Protein AF-A0A522M2L2-F1 (afdb_monomer)

Secondary structure (DSSP, 8-state):
----------------PPP----------PPPPPP------------------PPP---------------------HHHHHHHHHHHHTT--TT-BHHHHHHHT---S-SS-SSSEEEEEE-TT--EEEEEEEE-S--TTSPP-GGGEEEEEEETTEEEEESHHHHHHHHTTPPP------------

Solvent-accessible surface area (backbone atoms only — not comparable to full-atom values): 12869 Å² total; per-residue (Å²): 136,86,81,83,82,83,86,77,82,88,79,86,85,78,88,82,86,82,85,80,85,83,86,80,85,87,86,80,86,78,78,83,82,77,88,78,83,78,91,82,84,91,81,89,77,86,84,80,88,77,90,75,80,83,78,81,90,75,87,72,76,87,73,78,80,71,83,74,72,78,78,67,82,76,77,73,50,72,69,54,50,22,48,52,44,44,57,42,50,72,76,62,54,68,65,40,42,49,69,55,50,51,56,65,60,54,70,73,99,62,98,65,68,78,59,64,42,76,51,75,48,68,37,80,86,71,48,69,31,43,36,40,27,34,50,47,45,84,53,82,94,48,78,86,49,74,91,30,37,44,36,39,33,29,40,95,60,22,25,42,42,62,35,63,67,54,53,53,41,31,77,73,47,48,85,83,59,62,79,79,77,78,74,79,80,79,84,125

Mean predicted aligned error: 19.12 Å

Foldseek 3Di:
DDDDDDDDDDDDDDDDDDDDDDDDDDDDDDDDDDDDDDDDDDDDDDDDDDDDDDDDDDDDPDDPPPPPPPPPPPQDDPVRQLQLQQVLCVVDDFFDFLVVVCVSQPDDPHPADVQNDKDWDAAPVRFIKIKGWHQNADPPPDDDDSVRTKIFIDGPRTGQDIGPVVVVCRVVRNDTDGDPPDDPPPDD

Sequence (188 aa):
MKRIVVTFALLLAACATPPREVATTSPVQAAPPPAVEPDVPPTSREPATIARAAPPAVALPPTAAVPVEPSTPTTQSFREFVATNDERLLEVFAGMHRTELARVMRHGAGRWPNPYRHGSLHDRAGKDYEVFYYLTRDPEGKPVQDRHLTPVIVKDNMVVALGAYRLKKLKRGESLSLPKSRTPKRAS

Nearest PDB structures (foldseek):
  2qkw-assembly1_B  TM=4.774E-01  e=2.299E+00  Solanum pimpinellifolium
  6sc2-assembly1_C  TM=3.023E-01  e=3.605E+00  Homo sapiens

pLDDT: mean 73.32, std 21.74, range [36.31, 97.81]

Radius of gyration: 32.99 Å; Cα contacts (8 Å, |Δi|>4): 167; chains: 1; bounding box: 65×87×101 Å

Structure (mmCIF, N/CA/C/O backbone):
data_AF-A0A522M2L2-F1
#
_entry.id   AF-A0A522M2L2-F1
#
loop_
_atom_site.group_PDB
_atom_site.id
_atom_site.type_symbol
_atom_site.label_atom_id
_atom_site.label_alt_id
_atom_site.label_comp_id
_atom_site.label_asym_id
_atom_site.label_entity_id
_atom_site.label_seq_id
_atom_site.pdbx_PDB_ins_code
_atom_site.Cartn_x
_atom_site.Cartn_y
_atom_site.Cartn_z
_atom_site.occupancy
_atom_site.B_iso_or_equiv
_atom_site.auth_seq_id
_atom_site.auth_comp_id
_atom_site.auth_asym_id
_atom_site.auth_atom_id
_atom_site.pdbx_PDB_model_num
ATOM 1 N N . MET A 1 1 ? 30.888 -17.242 45.739 1.00 41.56 1 MET A N 1
ATOM 2 C CA . MET A 1 1 ? 30.198 -17.234 44.429 1.00 41.56 1 MET A CA 1
ATOM 3 C C . MET A 1 1 ? 29.139 -18.334 44.438 1.00 41.56 1 MET A C 1
ATOM 5 O O . MET A 1 1 ? 29.490 -19.498 44.316 1.00 41.56 1 MET A O 1
ATOM 9 N N . LYS A 1 2 ? 27.870 -18.001 44.711 1.00 40.69 2 LYS A N 1
ATOM 10 C CA . LYS A 1 2 ? 26.777 -18.985 44.816 1.00 40.69 2 LYS A CA 1
ATOM 11 C C . LYS A 1 2 ? 26.104 -19.131 43.448 1.00 40.69 2 LYS A C 1
ATOM 13 O O . LYS A 1 2 ? 25.479 -18.191 42.973 1.00 40.69 2 LYS A O 1
ATOM 18 N N . ARG A 1 3 ? 26.289 -20.289 42.809 1.00 49.06 3 ARG A N 1
ATOM 19 C CA . ARG A 1 3 ? 25.616 -20.686 41.565 1.00 49.06 3 ARG A CA 1
ATOM 20 C C . ARG A 1 3 ? 24.260 -21.280 41.940 1.00 49.06 3 ARG A C 1
ATOM 22 O O . ARG A 1 3 ? 24.216 -22.289 42.636 1.00 49.06 3 ARG A O 1
ATOM 29 N N . ILE A 1 4 ? 23.176 -20.632 41.526 1.00 58.06 4 ILE A N 1
ATOM 30 C CA . ILE A 1 4 ? 21.821 -21.160 41.691 1.00 58.06 4 ILE A CA 1
ATOM 31 C C . ILE A 1 4 ? 21.578 -22.120 40.526 1.00 58.06 4 ILE A C 1
ATOM 33 O O . ILE A 1 4 ? 21.483 -21.705 39.374 1.00 58.06 4 ILE A O 1
ATOM 37 N N . VAL A 1 5 ? 21.535 -23.410 40.845 1.00 49.47 5 VAL A N 1
ATOM 38 C CA . VAL A 1 5 ? 21.054 -24.472 39.961 1.00 49.47 5 VAL A C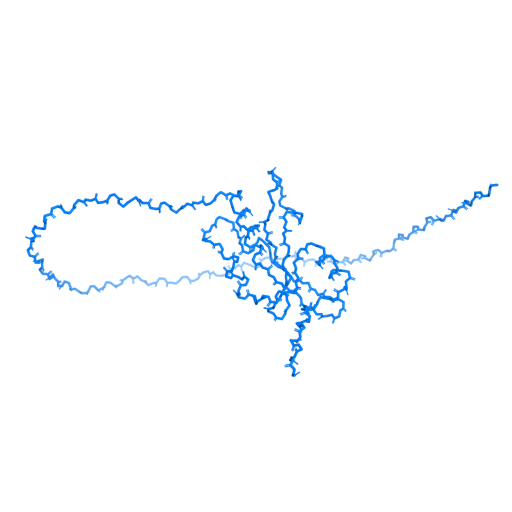A 1
ATOM 39 C C . VAL A 1 5 ? 19.532 -24.457 40.065 1.00 49.47 5 VAL A C 1
ATOM 41 O O . VAL A 1 5 ? 18.987 -24.800 41.110 1.00 49.47 5 VAL A O 1
ATOM 44 N N . VAL A 1 6 ? 18.846 -24.010 39.012 1.00 54.94 6 VAL A N 1
ATOM 45 C CA . VAL A 1 6 ? 17.387 -24.139 38.906 1.00 54.94 6 VAL A CA 1
ATOM 46 C C . VAL A 1 6 ? 17.093 -25.322 37.997 1.00 54.94 6 VAL A C 1
ATOM 48 O O . VAL A 1 6 ? 17.108 -25.215 36.774 1.00 54.94 6 VAL A O 1
ATOM 51 N N . THR A 1 7 ? 16.856 -26.464 38.628 1.00 49.69 7 THR A N 1
ATOM 52 C CA . THR A 1 7 ? 16.250 -27.644 38.017 1.00 49.69 7 THR A CA 1
ATOM 53 C C . THR A 1 7 ? 14.743 -27.410 37.989 1.00 49.69 7 THR A C 1
ATOM 55 O O . THR A 1 7 ? 14.138 -27.278 39.050 1.00 49.69 7 THR A O 1
ATOM 58 N N . PHE A 1 8 ? 14.122 -27.353 36.810 1.00 46.16 8 PHE A N 1
ATOM 59 C CA . PHE A 1 8 ? 12.666 -27.454 36.698 1.00 46.16 8 PHE A CA 1
ATOM 60 C C . PHE A 1 8 ? 12.299 -28.521 35.675 1.00 46.16 8 PHE A C 1
ATOM 62 O O . PHE A 1 8 ? 12.764 -28.520 34.536 1.00 46.16 8 PHE A O 1
ATOM 69 N N . ALA A 1 9 ? 11.527 -29.478 36.177 1.00 55.25 9 ALA A N 1
ATOM 70 C CA . ALA A 1 9 ? 11.192 -30.746 35.570 1.00 55.25 9 ALA A CA 1
ATOM 71 C C . ALA A 1 9 ? 10.309 -30.596 34.324 1.00 55.25 9 ALA A C 1
ATOM 73 O O . ALA A 1 9 ? 9.373 -29.796 34.295 1.00 55.25 9 ALA A O 1
ATOM 74 N N . LEU A 1 10 ? 10.590 -31.440 33.326 1.00 45.59 10 LEU A N 1
ATOM 75 C CA . LEU A 1 10 ? 9.642 -31.827 32.286 1.00 45.59 10 LEU A CA 1
ATOM 76 C C . LEU A 1 10 ? 8.386 -32.412 32.947 1.00 45.59 10 LEU A C 1
ATOM 78 O O . LEU A 1 10 ? 8.485 -33.408 33.663 1.00 45.59 10 LEU A O 1
ATOM 82 N N . LEU A 1 11 ? 7.213 -31.865 32.629 1.00 43.94 11 LEU A N 1
ATOM 83 C CA . LEU A 1 11 ? 5.957 -32.601 32.741 1.00 43.94 11 LEU A CA 1
ATOM 84 C C . LEU A 1 11 ? 5.427 -32.892 31.335 1.00 43.94 11 LEU A C 1
ATOM 86 O O . LEU A 1 11 ? 4.961 -32.007 30.621 1.00 43.94 11 LEU A O 1
ATOM 90 N N . LEU A 1 12 ? 5.541 -34.164 30.961 1.00 47.41 12 LEU A N 1
ATOM 91 C CA . LEU A 1 12 ? 4.816 -34.809 29.878 1.00 47.41 12 LEU A CA 1
ATOM 92 C C . LEU A 1 12 ? 3.346 -34.944 30.292 1.00 47.41 12 LEU A C 1
ATOM 94 O O . LEU A 1 12 ? 3.045 -35.635 31.262 1.00 47.41 12 LEU A O 1
ATOM 98 N N . ALA A 1 13 ? 2.438 -34.336 29.536 1.00 50.09 13 ALA A N 1
ATOM 99 C CA . ALA A 1 13 ? 1.027 -34.701 29.540 1.00 50.09 13 ALA A CA 1
ATOM 100 C C . ALA A 1 13 ? 0.671 -35.186 28.130 1.00 50.09 13 ALA A C 1
ATOM 102 O O . ALA A 1 13 ? 0.450 -34.397 27.213 1.00 50.09 13 ALA A O 1
ATOM 103 N N . ALA A 1 14 ? 0.702 -36.506 27.970 1.00 42.50 14 ALA A N 1
ATOM 104 C CA . ALA A 1 14 ? 0.111 -37.232 26.858 1.00 42.50 14 ALA A CA 1
ATOM 105 C C . ALA A 1 14 ? -1.229 -37.842 27.310 1.00 42.50 14 ALA A C 1
ATOM 107 O O . ALA A 1 14 ? -1.406 -38.116 28.497 1.00 42.50 14 ALA A O 1
ATOM 108 N N . CYS A 1 15 ? -2.095 -38.111 26.324 1.00 36.31 15 CYS A N 1
ATOM 109 C CA . CYS A 1 15 ? -3.413 -38.770 26.383 1.00 36.31 15 CYS A CA 1
ATOM 110 C C . CYS A 1 15 ? -4.586 -37.826 26.746 1.00 36.31 15 CYS A C 1
ATOM 112 O O . CYS A 1 15 ? -4.487 -37.033 27.667 1.00 36.31 15 CYS A O 1
ATOM 114 N N . ALA A 1 16 ? -5.738 -37.828 26.069 1.00 40.78 16 ALA A N 1
ATOM 115 C CA . ALA A 1 16 ? -6.365 -38.913 25.326 1.00 40.78 16 ALA A CA 1
ATOM 116 C C . ALA A 1 16 ? -7.267 -38.407 24.181 1.00 40.78 16 ALA A C 1
ATOM 118 O O . ALA A 1 16 ? -8.078 -37.496 24.340 1.00 40.78 16 ALA A O 1
ATOM 119 N N . THR A 1 17 ? -7.131 -39.074 23.040 1.00 53.97 17 THR A N 1
ATOM 120 C CA . THR A 1 17 ? -8.054 -39.115 21.903 1.00 53.97 17 THR A CA 1
ATOM 121 C C . THR A 1 17 ? -9.302 -39.926 22.272 1.00 53.97 17 THR A C 1
ATOM 123 O O . THR A 1 17 ? -9.141 -41.025 22.802 1.00 53.97 17 THR A O 1
ATOM 126 N N . PRO A 1 18 ? -10.530 -39.496 21.939 1.00 56.56 18 PRO A N 1
ATOM 127 C CA . PRO A 1 18 ? -11.644 -40.425 21.802 1.00 56.56 18 PRO A CA 1
ATOM 128 C C . PRO A 1 18 ? -11.756 -40.925 20.347 1.00 56.56 18 PRO A C 1
ATOM 130 O O . PRO A 1 18 ? -11.796 -40.107 19.423 1.00 56.56 18 PRO A O 1
ATOM 133 N N . PRO A 1 19 ? -11.831 -42.249 20.114 1.00 44.72 19 PRO A N 1
ATOM 134 C CA . PRO A 1 19 ? -12.201 -42.802 18.822 1.00 44.72 19 PRO A CA 1
ATOM 135 C C . PRO A 1 19 ? -13.722 -42.707 18.673 1.00 44.72 19 PRO A C 1
ATOM 137 O O . PRO A 1 19 ? -14.470 -43.016 19.601 1.00 44.72 19 PRO A O 1
ATOM 140 N N . ARG A 1 20 ? -14.206 -42.310 17.497 1.00 40.44 20 ARG A N 1
ATOM 141 C CA . ARG A 1 20 ? -15.592 -42.585 17.112 1.00 40.44 20 ARG A CA 1
ATOM 142 C C . ARG A 1 20 ? -15.582 -43.309 15.780 1.00 40.44 20 ARG A C 1
ATOM 144 O O . ARG A 1 20 ? -15.641 -42.698 14.719 1.00 40.44 20 ARG A O 1
ATOM 151 N N . GLU A 1 21 ? -15.473 -44.629 15.877 1.00 43.09 21 GLU A N 1
ATOM 152 C CA . GLU A 1 21 ? -15.952 -45.536 14.846 1.00 43.09 21 GLU A CA 1
ATOM 153 C C . GLU A 1 21 ? -17.465 -45.363 14.708 1.00 43.09 21 GLU A C 1
ATOM 155 O O . GLU A 1 21 ? -18.217 -45.547 15.664 1.00 43.09 21 GLU A O 1
ATOM 160 N N . VAL A 1 22 ? -17.905 -45.044 13.497 1.00 45.78 22 VAL A N 1
ATOM 161 C CA . VAL A 1 22 ? -19.148 -45.584 12.952 1.00 45.78 22 VAL A CA 1
ATOM 162 C C . VAL A 1 22 ? -18.832 -45.959 11.509 1.00 45.78 22 VAL A C 1
ATOM 164 O O . VAL A 1 22 ? -18.949 -45.149 10.596 1.00 45.78 22 VAL A O 1
ATOM 167 N N . ALA A 1 23 ? -18.357 -47.184 11.310 1.00 46.62 23 ALA A N 1
ATOM 168 C CA . ALA A 1 23 ? -18.407 -47.839 10.016 1.00 46.62 23 ALA A CA 1
ATOM 169 C C . ALA A 1 23 ? -19.618 -48.768 10.039 1.00 46.62 23 ALA A C 1
ATOM 171 O O . ALA A 1 23 ? -19.607 -49.754 10.764 1.00 46.62 23 ALA A O 1
ATOM 172 N N . THR A 1 24 ? -20.665 -48.455 9.277 1.00 40.19 24 THR A N 1
ATOM 173 C CA . THR A 1 24 ? -21.633 -49.444 8.780 1.00 40.19 24 THR A CA 1
ATOM 174 C C . THR A 1 24 ? -22.336 -48.861 7.550 1.00 40.19 24 THR A C 1
ATOM 176 O O . THR A 1 24 ? -23.116 -47.918 7.635 1.00 40.19 24 THR A O 1
ATOM 179 N N . THR A 1 25 ? -21.980 -49.453 6.405 1.00 37.84 25 THR A N 1
ATOM 180 C CA . THR A 1 25 ? -22.729 -49.565 5.140 1.00 37.84 25 THR A CA 1
ATOM 181 C C . THR A 1 25 ? -23.119 -48.288 4.388 1.00 37.84 25 THR A C 1
ATOM 183 O O . THR A 1 25 ? -24.195 -47.732 4.563 1.00 37.84 25 THR A O 1
ATOM 186 N N . SER A 1 26 ? -22.299 -47.935 3.397 1.00 44.00 26 SER A N 1
ATOM 187 C CA . SER A 1 26 ? -22.801 -47.523 2.080 1.00 44.00 26 SER A CA 1
ATOM 188 C C . SER A 1 26 ? -22.434 -48.625 1.087 1.00 44.00 26 SER A C 1
ATOM 190 O O . SER A 1 26 ? -21.256 -48.958 0.957 1.00 44.00 26 SER A O 1
ATOM 192 N N . PRO A 1 27 ? -23.427 -49.227 0.424 1.00 47.94 27 PRO A N 1
ATOM 193 C CA . PRO A 1 27 ? -23.377 -49.177 -1.027 1.00 47.94 27 PRO A CA 1
ATOM 194 C C . PRO A 1 27 ? -24.759 -48.871 -1.608 1.00 47.94 27 PRO A C 1
ATOM 196 O O . PRO A 1 27 ? -25.766 -49.415 -1.172 1.00 47.94 27 PRO A O 1
ATOM 199 N N . VAL A 1 28 ? -24.775 -47.988 -2.599 1.00 44.19 28 VAL A N 1
ATOM 200 C CA . VAL A 1 28 ? -25.543 -48.047 -3.852 1.00 44.19 28 VAL A CA 1
ATOM 201 C C . VAL A 1 28 ? -25.635 -46.614 -4.360 1.00 44.19 28 VAL A C 1
ATOM 203 O O . VAL A 1 28 ? -26.424 -45.777 -3.932 1.00 44.19 28 VAL A O 1
ATOM 206 N N . GLN A 1 29 ? -24.711 -46.361 -5.273 1.00 45.88 29 GLN A N 1
ATOM 207 C CA . GLN A 1 29 ? -24.657 -45.246 -6.189 1.00 45.88 29 GLN A CA 1
ATOM 208 C C . GLN A 1 29 ? -25.931 -45.292 -7.043 1.00 45.88 29 GLN A C 1
ATOM 210 O O . GLN A 1 29 ? -26.060 -46.124 -7.938 1.00 45.88 29 GLN A O 1
ATOM 215 N N . ALA A 1 30 ? -26.904 -44.442 -6.720 1.00 44.12 30 ALA A N 1
ATOM 216 C CA . ALA A 1 30 ? -28.050 -44.217 -7.586 1.00 44.12 30 ALA A CA 1
ATOM 217 C C . ALA A 1 30 ? -27.581 -43.424 -8.816 1.00 44.12 30 ALA A C 1
ATOM 219 O O . ALA A 1 30 ? -26.975 -42.358 -8.694 1.00 44.12 30 ALA A O 1
A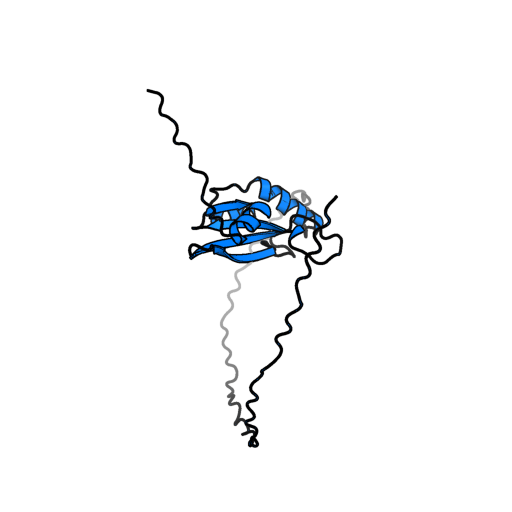TOM 220 N N . ALA A 1 31 ? -27.815 -44.000 -9.993 1.00 49.78 31 ALA A N 1
ATOM 221 C CA . ALA A 1 31 ? -27.502 -43.433 -11.296 1.00 49.78 31 ALA A CA 1
ATOM 222 C C . ALA A 1 31 ? -28.197 -42.074 -11.528 1.00 49.78 31 ALA A C 1
ATOM 224 O O . ALA A 1 31 ? -29.307 -41.870 -11.029 1.00 49.78 31 ALA A O 1
ATOM 225 N N . PRO A 1 32 ? -27.602 -41.162 -12.319 1.00 57.50 32 PRO A N 1
ATOM 226 C CA . PRO A 1 32 ? -28.289 -39.959 -12.775 1.00 57.50 32 PRO A CA 1
ATOM 227 C C . PRO A 1 32 ? -29.262 -40.296 -13.923 1.00 57.50 32 PRO A C 1
ATOM 229 O O . PRO A 1 32 ? -28.832 -40.874 -14.923 1.00 57.50 32 PRO A O 1
ATOM 232 N N . PRO A 1 33 ? -30.554 -39.933 -13.843 1.00 54.78 33 PRO A N 1
ATOM 233 C CA . PRO A 1 33 ? -31.402 -39.817 -15.023 1.00 54.78 33 PRO A CA 1
ATOM 234 C C . PRO A 1 33 ? -31.228 -38.436 -15.697 1.00 54.78 33 PRO A C 1
ATOM 236 O O . PRO A 1 33 ? -30.692 -37.507 -15.091 1.00 54.78 33 PRO A O 1
ATOM 239 N N . PRO A 1 34 ? -31.606 -38.323 -16.979 1.00 50.69 34 PRO A N 1
ATOM 240 C CA . PRO A 1 34 ? -30.711 -37.848 -18.030 1.00 50.69 34 PRO A CA 1
ATOM 241 C C . PRO A 1 34 ? -30.872 -36.369 -18.396 1.00 50.69 34 PRO A C 1
ATOM 243 O O . PRO A 1 34 ? -31.858 -35.712 -18.066 1.00 50.69 34 PRO A O 1
ATOM 246 N N . ALA A 1 35 ? -29.880 -35.893 -19.152 1.00 50.06 35 ALA A N 1
ATOM 247 C CA . ALA A 1 35 ? -29.933 -34.673 -19.940 1.00 50.06 35 ALA A CA 1
ATOM 248 C C . ALA A 1 35 ? -31.189 -34.637 -20.822 1.00 50.06 35 ALA A C 1
ATOM 250 O O . ALA A 1 35 ? -31.508 -35.610 -21.506 1.00 50.06 35 ALA A O 1
ATOM 251 N N . VAL A 1 36 ? -31.858 -33.487 -20.829 1.00 48.06 36 VAL A N 1
ATOM 252 C CA . VAL A 1 36 ? -32.886 -33.151 -21.811 1.00 48.06 36 VAL A CA 1
ATOM 253 C C . VAL A 1 36 ? -32.434 -31.867 -22.501 1.00 48.06 36 VAL A C 1
ATOM 255 O O . VAL A 1 36 ? -32.662 -30.765 -22.008 1.00 48.06 36 VAL A O 1
ATOM 258 N N . GLU A 1 37 ? -31.740 -32.030 -23.628 1.00 52.62 37 GLU A N 1
ATOM 259 C CA . GLU A 1 37 ? -31.889 -31.117 -24.766 1.00 52.62 37 GLU A CA 1
ATOM 260 C C . GLU A 1 37 ? -33.324 -31.246 -25.299 1.00 52.62 37 GLU A C 1
ATOM 262 O O . GLU A 1 37 ? -33.911 -32.333 -25.253 1.00 52.62 37 GLU A O 1
ATOM 267 N N . PRO A 1 38 ? -33.901 -30.149 -25.807 1.00 53.69 38 PRO A N 1
ATOM 268 C CA . PRO A 1 38 ? -34.191 -30.175 -27.236 1.00 53.69 38 PRO A CA 1
ATOM 269 C C . PRO A 1 38 ? -33.908 -28.836 -27.936 1.00 53.69 38 PRO A C 1
ATOM 271 O O . PRO A 1 38 ? -34.439 -27.787 -27.575 1.00 53.69 38 PRO A O 1
ATOM 274 N N . ASP A 1 39 ? -33.049 -28.908 -28.952 1.00 47.22 39 ASP A N 1
ATOM 275 C CA . ASP A 1 39 ? -33.430 -28.757 -30.362 1.00 47.22 39 ASP A CA 1
ATOM 276 C C . ASP A 1 39 ? -34.552 -27.745 -30.676 1.00 47.22 39 ASP A C 1
ATOM 278 O O . ASP A 1 39 ? -35.737 -28.055 -30.547 1.00 47.22 39 ASP A O 1
ATOM 282 N N . VAL A 1 40 ? -34.171 -26.561 -31.176 1.00 48.25 40 VAL A N 1
ATOM 283 C CA . VAL A 1 40 ? -34.939 -25.872 -32.228 1.00 48.25 40 VAL A CA 1
ATOM 284 C C . VAL A 1 40 ? -33.964 -25.228 -33.244 1.00 48.25 40 VAL A C 1
ATOM 286 O O . VAL A 1 40 ? -33.104 -24.441 -32.837 1.00 48.25 40 VAL A O 1
ATOM 289 N N . PRO A 1 41 ? -34.080 -25.542 -34.553 1.00 48.09 41 PRO A N 1
ATOM 290 C CA . PRO A 1 41 ? -33.155 -25.145 -35.626 1.00 48.09 41 PRO A CA 1
ATOM 291 C C . PRO A 1 41 ? -33.534 -23.782 -36.285 1.00 48.09 41 PRO A C 1
ATOM 293 O O . PRO A 1 41 ? -34.474 -23.116 -35.844 1.00 48.09 41 PRO A O 1
ATOM 296 N N . PRO A 1 42 ? -32.776 -23.289 -37.295 1.00 51.84 42 PRO A N 1
ATOM 297 C CA . PRO A 1 42 ? -32.573 -21.866 -37.566 1.00 51.84 42 PRO A CA 1
ATOM 298 C C . PRO A 1 42 ? -33.707 -21.252 -38.394 1.00 51.84 42 PRO A C 1
ATOM 300 O O . PRO A 1 42 ? -34.269 -21.893 -39.278 1.00 51.84 42 PRO A O 1
ATOM 303 N N . THR A 1 43 ? -34.007 -19.967 -38.189 1.00 44.75 43 THR A N 1
ATOM 304 C CA . THR A 1 43 ? -34.832 -19.203 -39.137 1.00 44.75 43 THR A CA 1
ATOM 305 C C . THR A 1 43 ? -34.178 -17.875 -39.485 1.00 44.75 43 THR A C 1
ATOM 307 O O . THR A 1 43 ? -34.078 -16.946 -38.689 1.00 44.75 43 THR A O 1
ATOM 310 N N . SER A 1 44 ? -33.736 -17.864 -40.738 1.00 47.66 44 SER A N 1
ATOM 311 C CA . SER A 1 44 ? -33.362 -16.741 -41.580 1.00 47.66 44 SER A CA 1
ATOM 312 C C . SER A 1 44 ? -34.434 -15.647 -41.607 1.00 47.66 44 SER A C 1
ATOM 314 O O . SER A 1 44 ? -35.616 -15.955 -41.762 1.00 47.66 44 SER A O 1
ATOM 316 N N . ARG A 1 45 ? -34.008 -14.381 -41.540 1.00 44.25 45 ARG A N 1
ATOM 317 C CA . ARG A 1 45 ? -34.581 -13.277 -42.328 1.00 44.25 45 ARG A CA 1
ATOM 318 C C . ARG A 1 45 ? -33.681 -12.043 -42.263 1.00 44.25 45 ARG A C 1
ATOM 320 O O . ARG A 1 45 ? -33.678 -11.287 -41.298 1.00 44.25 45 ARG A O 1
ATOM 327 N N . GLU A 1 46 ? -32.939 -11.866 -43.349 1.00 50.22 46 GLU A N 1
ATOM 328 C CA . GLU A 1 46 ? -32.561 -10.565 -43.905 1.00 50.22 46 GLU A CA 1
ATOM 329 C C . GLU A 1 46 ? -33.804 -9.650 -44.014 1.00 50.22 46 GLU A C 1
ATOM 331 O O . GLU A 1 46 ? -34.927 -10.153 -44.152 1.00 50.22 46 GLU A O 1
ATOM 336 N N . PRO A 1 47 ? -33.634 -8.316 -43.995 1.00 48.38 47 PRO A N 1
ATOM 337 C CA . PRO A 1 47 ? -33.732 -7.658 -45.297 1.00 48.38 47 PRO A CA 1
ATOM 338 C C . PRO A 1 47 ? -32.812 -6.441 -45.511 1.00 48.38 47 PRO A C 1
ATOM 340 O O . PRO A 1 47 ? -32.640 -5.587 -44.646 1.00 48.38 47 PRO A O 1
ATOM 343 N N . ALA A 1 48 ? -32.396 -6.335 -46.775 1.00 41.84 48 ALA A N 1
ATOM 344 C CA . ALA A 1 48 ? -32.339 -5.125 -47.597 1.00 41.84 48 ALA A CA 1
ATOM 345 C C . ALA A 1 48 ? -31.204 -4.112 -47.354 1.00 41.84 48 ALA A C 1
ATOM 347 O O . ALA A 1 48 ? -31.307 -3.139 -46.610 1.00 41.84 48 ALA A O 1
ATOM 348 N N . THR A 1 49 ? -30.158 -4.299 -48.162 1.00 43.72 49 THR A N 1
ATOM 349 C CA . THR A 1 49 ? -29.551 -3.295 -49.050 1.00 43.72 49 THR A CA 1
ATOM 350 C C . THR A 1 49 ? -30.189 -1.902 -49.036 1.00 43.72 49 THR A C 1
ATOM 352 O O . THR A 1 49 ? -31.288 -1.715 -49.551 1.00 43.72 49 THR A O 1
ATOM 355 N N . ILE A 1 50 ? -29.394 -0.895 -48.663 1.00 46.56 50 ILE A N 1
ATOM 356 C CA . ILE A 1 50 ? -29.345 0.367 -49.410 1.00 46.56 50 ILE A CA 1
ATOM 357 C C . ILE A 1 50 ? -27.872 0.730 -49.600 1.00 46.56 50 ILE A C 1
ATOM 359 O O . ILE A 1 50 ? -27.204 1.241 -48.703 1.00 46.56 50 ILE A O 1
ATOM 363 N N . ALA A 1 51 ? -27.366 0.442 -50.798 1.00 48.97 51 ALA A N 1
ATOM 364 C CA . ALA A 1 51 ? -26.151 1.046 -51.310 1.00 48.97 51 ALA A CA 1
ATOM 365 C C . ALA A 1 51 ? -26.368 2.563 -51.385 1.00 48.97 51 ALA A C 1
ATOM 367 O O . ALA A 1 51 ? -27.229 3.031 -52.130 1.00 48.97 51 ALA A O 1
ATOM 368 N N . ARG A 1 52 ? -25.598 3.340 -50.617 1.00 45.34 52 ARG A N 1
ATOM 369 C CA . ARG A 1 52 ? -25.517 4.789 -50.803 1.00 45.34 52 ARG A CA 1
ATOM 370 C C . ARG A 1 52 ? -24.141 5.136 -51.349 1.00 45.34 52 ARG A C 1
ATOM 372 O O . ARG A 1 52 ? -23.119 4.869 -50.728 1.00 45.34 52 ARG A O 1
ATOM 379 N N . ALA A 1 53 ? -24.200 5.679 -52.558 1.00 41.72 53 ALA A N 1
ATOM 380 C CA . ALA A 1 53 ? -23.127 6.097 -53.435 1.00 41.72 53 ALA A CA 1
ATOM 381 C C . ALA A 1 53 ? -21.918 6.729 -52.729 1.00 41.72 53 ALA A C 1
ATOM 383 O O . ALA A 1 53 ? -22.056 7.617 -51.885 1.00 41.72 53 ALA A O 1
ATOM 384 N N . ALA A 1 54 ? -20.738 6.304 -53.177 1.00 52.50 54 ALA A N 1
ATOM 385 C CA . ALA A 1 54 ? -19.486 7.011 -52.982 1.00 52.50 54 ALA A CA 1
ATOM 386 C C . ALA A 1 54 ? -19.577 8.431 -53.578 1.00 52.50 54 ALA A C 1
ATOM 388 O O . ALA A 1 54 ? -19.966 8.570 -54.741 1.00 52.50 54 ALA A O 1
ATOM 389 N N . PRO A 1 55 ? -19.200 9.484 -52.837 1.00 57.91 55 PRO A N 1
ATOM 390 C CA . PRO A 1 55 ? -18.826 10.749 -53.448 1.00 57.91 55 PRO A CA 1
ATOM 391 C C . PRO A 1 55 ? -17.401 10.657 -54.040 1.00 57.91 55 PRO A C 1
ATOM 393 O O . PRO A 1 55 ? -16.594 9.836 -53.594 1.00 57.91 55 PRO A O 1
ATOM 396 N N . PRO A 1 56 ? -17.095 11.460 -55.073 1.00 52.56 56 PRO A N 1
ATOM 397 C CA . PRO A 1 56 ? -15.908 11.308 -55.907 1.00 52.56 56 PRO A CA 1
ATOM 398 C C . PRO A 1 56 ? -14.611 11.634 -55.162 1.00 52.56 56 PRO A C 1
ATOM 400 O O . PRO A 1 56 ? -14.573 12.472 -54.262 1.00 52.56 56 PRO A O 1
ATOM 403 N N . ALA A 1 57 ? -13.537 10.976 -55.600 1.00 50.50 57 ALA A N 1
ATOM 404 C CA . ALA A 1 57 ? -12.167 11.227 -55.186 1.00 50.50 57 ALA A CA 1
ATOM 405 C C . ALA A 1 57 ? -11.794 12.705 -55.382 1.00 50.50 57 ALA A C 1
ATOM 407 O O . ALA A 1 57 ? -11.575 13.161 -56.503 1.00 50.50 57 ALA A O 1
ATOM 408 N N . VAL A 1 58 ? -11.687 13.447 -54.280 1.00 51.16 58 VAL A N 1
ATOM 409 C CA . VAL A 1 58 ? -10.959 14.715 -54.247 1.00 51.16 58 VAL A CA 1
ATOM 410 C C . VAL A 1 58 ? -9.546 14.383 -53.784 1.00 51.16 58 VAL A C 1
ATOM 412 O O . VAL A 1 58 ? -9.323 14.059 -52.619 1.00 51.16 58 VAL A O 1
ATOM 415 N N . ALA A 1 59 ? -8.601 14.399 -54.723 1.00 51.91 59 ALA A N 1
ATOM 416 C CA . ALA A 1 59 ? -7.182 14.259 -54.436 1.00 51.91 59 ALA A CA 1
ATOM 417 C C . ALA A 1 59 ? -6.722 15.445 -53.571 1.00 51.91 59 ALA A C 1
ATOM 419 O O . ALA A 1 59 ? -6.572 16.563 -54.060 1.00 51.91 59 ALA A O 1
ATOM 420 N N . LEU A 1 60 ? -6.527 15.200 -52.276 1.00 54.34 60 LEU A N 1
ATOM 421 C CA . LEU A 1 60 ? -5.801 16.109 -51.392 1.00 54.34 60 LEU A CA 1
ATOM 422 C C . LEU A 1 60 ? -4.288 15.924 -51.636 1.00 54.34 60 LEU A C 1
ATOM 424 O O . LEU A 1 60 ? -3.848 14.788 -51.833 1.00 54.34 60 LEU A O 1
ATOM 428 N N . PRO A 1 61 ? -3.482 17.003 -51.654 1.00 56.75 61 PRO A N 1
ATOM 429 C CA . PRO A 1 61 ? -2.034 16.903 -51.836 1.00 56.75 61 PRO A CA 1
ATOM 430 C C . PRO A 1 61 ? -1.385 16.121 -50.678 1.00 56.75 61 PRO A C 1
ATOM 432 O O . PRO A 1 61 ? -1.940 16.097 -49.577 1.00 56.75 61 PRO A O 1
ATOM 435 N N . PRO A 1 62 ? -0.213 15.490 -50.889 1.00 49.88 62 PRO A N 1
ATOM 436 C CA . PRO A 1 62 ? 0.430 14.663 -49.877 1.00 49.88 62 PRO A CA 1
ATOM 437 C C . PRO A 1 62 ? 0.874 15.533 -48.695 1.00 49.88 62 PRO A C 1
ATOM 439 O O . PRO A 1 62 ? 1.921 16.177 -48.732 1.00 49.88 62 PRO A O 1
ATOM 442 N N . THR A 1 63 ? 0.080 15.559 -47.624 1.00 48.72 63 THR A N 1
ATOM 443 C CA . THR A 1 63 ? 0.563 15.990 -46.313 1.00 48.72 63 THR A CA 1
ATOM 444 C C . THR A 1 63 ? 1.644 15.003 -45.907 1.00 48.72 63 THR A C 1
ATOM 446 O O . THR A 1 63 ? 1.377 13.810 -45.770 1.00 48.72 63 THR A O 1
ATOM 449 N N . ALA A 1 64 ? 2.872 15.509 -45.778 1.00 50.78 64 ALA A N 1
ATOM 450 C CA . ALA A 1 64 ? 4.018 14.769 -45.285 1.00 50.78 64 ALA A CA 1
ATOM 451 C C . ALA A 1 64 ? 3.594 13.941 -44.068 1.00 50.78 64 ALA A C 1
ATOM 453 O O . ALA A 1 64 ? 3.175 14.490 -43.047 1.00 50.78 64 ALA A O 1
ATOM 454 N N . ALA A 1 65 ? 3.649 12.619 -44.222 1.00 49.19 65 ALA A N 1
ATOM 455 C CA . ALA A 1 65 ? 3.426 11.685 -43.142 1.00 49.19 65 ALA A CA 1
ATOM 456 C C . ALA A 1 65 ? 4.481 11.974 -42.073 1.00 49.19 65 ALA A C 1
ATOM 458 O O . ALA A 1 65 ? 5.638 11.579 -42.199 1.00 49.19 65 ALA A O 1
ATOM 459 N N . VAL A 1 66 ? 4.091 12.711 -41.035 1.00 59.34 66 VAL A N 1
ATOM 460 C CA . VAL A 1 66 ? 4.807 12.672 -39.767 1.00 59.34 66 VAL A CA 1
ATOM 461 C C . VAL A 1 66 ? 4.771 11.203 -39.350 1.00 59.34 66 VAL A C 1
ATOM 463 O O . VAL A 1 66 ? 3.670 10.643 -39.289 1.00 59.34 66 VAL A O 1
ATOM 466 N N . PRO A 1 67 ? 5.917 10.541 -39.120 1.00 53.44 67 PRO A N 1
ATOM 467 C CA . PRO A 1 67 ? 5.908 9.199 -38.574 1.00 53.44 67 PRO A CA 1
ATOM 468 C C . PRO A 1 67 ? 5.238 9.283 -37.203 1.00 53.44 67 PRO A C 1
ATOM 470 O O . PRO A 1 67 ? 5.818 9.781 -36.241 1.00 53.44 67 PRO A O 1
ATOM 473 N N . VAL A 1 68 ? 3.977 8.863 -37.122 1.00 55.97 68 VAL A N 1
ATOM 474 C CA . VAL A 1 68 ? 3.344 8.568 -35.843 1.00 55.97 68 VAL A CA 1
ATOM 475 C C . VAL A 1 68 ? 4.012 7.279 -35.397 1.00 55.97 68 VAL A C 1
ATOM 477 O O . VAL A 1 68 ? 3.627 6.196 -35.837 1.00 55.97 68 VAL A O 1
ATOM 480 N N . GLU A 1 69 ? 5.086 7.403 -34.616 1.00 57.56 69 GLU A N 1
ATOM 481 C CA . GLU A 1 69 ? 5.682 6.244 -33.966 1.00 57.56 69 GLU A CA 1
ATOM 482 C C . GLU A 1 69 ? 4.570 5.530 -33.189 1.00 57.56 69 GLU A C 1
ATOM 484 O O . GLU A 1 69 ? 3.890 6.161 -32.368 1.00 57.56 69 GLU A O 1
ATOM 489 N N . PRO A 1 70 ? 4.326 4.235 -33.452 1.00 54.91 70 PRO A N 1
ATOM 490 C CA . PRO A 1 70 ? 3.386 3.478 -32.657 1.00 54.91 70 PRO A CA 1
ATOM 491 C C . PRO A 1 70 ? 3.940 3.470 -31.237 1.00 54.91 70 PRO A C 1
ATOM 493 O O . PRO A 1 70 ? 4.964 2.848 -30.964 1.00 54.91 70 PRO A O 1
ATOM 496 N N . SER A 1 71 ? 3.277 4.192 -30.333 1.00 47.72 71 SER A N 1
ATOM 497 C CA . SER A 1 71 ? 3.532 4.099 -28.901 1.00 47.72 71 SER A CA 1
ATOM 498 C C . SER A 1 71 ? 3.195 2.671 -28.492 1.00 47.72 71 SER A C 1
ATOM 500 O O . SER A 1 71 ? 2.047 2.350 -28.184 1.00 47.72 71 SER A O 1
ATOM 502 N N . THR A 1 72 ? 4.173 1.773 -28.588 1.00 49.97 72 THR A N 1
ATOM 503 C CA . THR A 1 72 ? 4.026 0.405 -28.114 1.00 49.97 72 THR A CA 1
ATOM 504 C C . THR A 1 72 ? 3.619 0.486 -26.649 1.00 49.97 72 THR A C 1
ATOM 506 O O . THR A 1 72 ? 4.260 1.234 -25.906 1.00 49.97 72 THR A O 1
ATOM 509 N N . PRO A 1 73 ? 2.576 -0.235 -26.206 1.00 53.94 73 PRO A N 1
ATOM 510 C CA . PRO A 1 73 ? 2.241 -0.298 -24.795 1.00 53.94 73 PRO A CA 1
ATOM 511 C C . PRO A 1 73 ? 3.434 -0.929 -24.079 1.00 53.94 73 PRO A C 1
ATOM 513 O O . PRO A 1 73 ? 3.642 -2.142 -24.149 1.00 53.94 73 PRO A O 1
ATOM 516 N N . THR A 1 74 ? 4.267 -0.092 -23.460 1.00 58.00 74 THR A N 1
ATOM 517 C CA . THR A 1 74 ? 5.471 -0.524 -22.760 1.00 58.00 74 THR A CA 1
ATOM 518 C C . THR A 1 74 ? 5.025 -1.449 -21.641 1.00 58.00 74 THR A C 1
ATOM 520 O O . THR A 1 74 ? 4.486 -1.015 -20.623 1.00 58.00 74 THR A O 1
ATOM 523 N N . THR A 1 75 ? 5.178 -2.753 -21.864 1.00 67.94 75 THR A N 1
ATOM 524 C CA . THR A 1 75 ? 4.944 -3.749 -20.828 1.00 67.94 75 THR A CA 1
ATOM 525 C C . THR A 1 75 ? 6.063 -3.561 -19.822 1.00 67.94 75 THR A C 1
ATOM 527 O O . THR A 1 75 ? 7.197 -3.961 -20.070 1.00 67.94 75 THR A O 1
ATOM 530 N N . GLN A 1 76 ? 5.742 -2.869 -18.734 1.00 79.38 76 GLN A N 1
ATOM 531 C CA . GLN A 1 76 ? 6.688 -2.520 -17.688 1.00 79.38 76 GLN A CA 1
ATOM 532 C C . GLN A 1 76 ? 7.423 -3.771 -17.188 1.00 79.38 76 GLN A C 1
ATOM 534 O O . GLN A 1 76 ? 6.817 -4.838 -17.031 1.00 79.38 76 GLN A O 1
ATOM 539 N N . SER A 1 77 ? 8.726 -3.656 -16.933 1.00 87.88 77 SER A N 1
ATOM 540 C CA . SER A 1 77 ? 9.484 -4.751 -16.327 1.00 87.88 77 SER A CA 1
ATOM 541 C C . SER A 1 77 ? 9.104 -4.939 -14.851 1.00 87.88 77 SER A C 1
ATOM 543 O O . SER A 1 77 ? 8.557 -4.049 -14.202 1.00 87.88 77 SER A O 1
ATOM 545 N N . PHE A 1 78 ? 9.401 -6.109 -14.276 1.00 89.00 78 PHE A N 1
ATOM 546 C CA . PHE A 1 78 ? 9.100 -6.366 -12.860 1.00 89.00 78 PHE A CA 1
ATOM 547 C C . PHE A 1 78 ? 9.838 -5.386 -11.938 1.00 89.00 78 PHE A C 1
ATOM 549 O O . PHE A 1 78 ? 9.269 -4.881 -10.974 1.00 89.00 78 PHE A O 1
ATOM 556 N N . ARG A 1 79 ? 11.102 -5.088 -12.256 1.00 90.25 79 ARG A N 1
ATOM 557 C CA . ARG A 1 79 ? 11.927 -4.157 -11.482 1.00 90.25 79 ARG A CA 1
ATOM 558 C C . ARG A 1 79 ? 11.364 -2.739 -11.528 1.00 90.25 79 ARG A C 1
ATOM 560 O O . ARG A 1 79 ? 11.308 -2.081 -10.495 1.00 90.25 79 ARG A O 1
ATOM 567 N N . GLU A 1 80 ? 10.916 -2.294 -12.699 1.00 90.31 80 GLU A N 1
ATOM 568 C CA . GLU A 1 80 ? 10.218 -1.015 -12.847 1.00 90.31 80 GLU A CA 1
ATOM 569 C C . GLU A 1 80 ? 8.907 -0.999 -12.056 1.00 90.31 80 GLU A C 1
ATOM 571 O O . GLU A 1 80 ? 8.648 -0.026 -11.362 1.00 90.31 80 GLU A O 1
ATOM 576 N N . PHE A 1 81 ? 8.115 -2.078 -12.081 1.00 91.44 81 PHE A N 1
ATOM 577 C CA . PHE A 1 81 ? 6.879 -2.173 -11.294 1.00 91.44 81 PHE A CA 1
ATOM 578 C C . PHE A 1 81 ? 7.137 -1.987 -9.794 1.00 91.44 81 PHE A C 1
ATOM 580 O O . PHE A 1 81 ? 6.436 -1.230 -9.119 1.00 91.44 81 PHE A O 1
ATOM 587 N N . VAL A 1 82 ? 8.170 -2.654 -9.274 1.00 93.44 82 VAL A N 1
ATOM 588 C CA . VAL A 1 82 ? 8.591 -2.521 -7.876 1.00 93.44 82 VAL A CA 1
ATOM 589 C C . VAL A 1 82 ? 9.054 -1.094 -7.571 1.00 93.44 82 VAL A C 1
ATOM 591 O O . VAL A 1 82 ? 8.624 -0.527 -6.567 1.00 93.44 82 VAL A O 1
ATOM 594 N N . ALA A 1 83 ? 9.879 -0.501 -8.439 1.00 92.62 83 ALA A N 1
ATOM 595 C CA . ALA A 1 83 ? 10.371 0.867 -8.273 1.00 92.62 83 ALA A CA 1
ATOM 596 C C . ALA A 1 83 ? 9.231 1.899 -8.302 1.00 92.62 83 ALA A C 1
ATOM 598 O O . ALA A 1 83 ? 9.137 2.737 -7.414 1.00 92.62 83 ALA A O 1
ATOM 599 N N . THR A 1 84 ? 8.297 1.780 -9.249 1.00 92.94 84 THR A N 1
ATOM 600 C CA . THR A 1 84 ? 7.124 2.656 -9.349 1.00 92.94 84 THR A CA 1
ATOM 601 C C . THR A 1 84 ? 6.226 2.563 -8.115 1.00 92.94 84 THR A C 1
ATOM 603 O O . THR A 1 84 ? 5.670 3.572 -7.684 1.00 92.94 84 THR A O 1
ATOM 606 N N . ASN A 1 85 ? 6.066 1.376 -7.522 1.00 94.56 85 ASN A N 1
ATOM 607 C CA . ASN A 1 85 ? 5.331 1.247 -6.263 1.00 94.56 85 ASN A CA 1
ATOM 608 C C . ASN A 1 85 ? 6.054 1.931 -5.101 1.00 94.56 85 ASN A C 1
ATOM 610 O O . ASN A 1 85 ? 5.390 2.563 -4.281 1.00 94.56 85 ASN A O 1
ATOM 614 N N . ASP A 1 86 ? 7.377 1.786 -5.012 1.00 94.19 86 ASP A N 1
ATOM 615 C CA . ASP A 1 86 ? 8.176 2.428 -3.965 1.00 94.19 86 ASP A CA 1
ATOM 616 C C . ASP A 1 86 ? 8.083 3.957 -4.062 1.00 94.19 86 ASP A C 1
ATOM 618 O O . ASP A 1 86 ? 7.773 4.613 -3.071 1.00 94.19 86 ASP A O 1
ATOM 622 N N . GLU A 1 87 ? 8.204 4.508 -5.274 1.00 94.56 87 GLU A N 1
ATOM 623 C CA . GLU A 1 87 ? 8.052 5.942 -5.550 1.00 94.56 87 GLU A CA 1
ATOM 624 C C . GLU A 1 87 ? 6.659 6.464 -5.179 1.00 94.56 87 GLU A C 1
ATOM 626 O O . GLU A 1 87 ? 6.535 7.429 -4.428 1.00 94.56 87 GLU A O 1
ATOM 631 N N . ARG A 1 88 ? 5.588 5.803 -5.634 1.00 94.69 88 ARG A N 1
ATOM 632 C CA . ARG A 1 88 ? 4.206 6.237 -5.354 1.00 94.69 88 ARG A CA 1
ATOM 633 C C . ARG A 1 88 ? 3.843 6.152 -3.880 1.00 94.69 88 ARG A C 1
ATOM 635 O O . ARG A 1 88 ? 3.038 6.942 -3.395 1.00 94.69 88 ARG A O 1
ATOM 642 N N . LEU A 1 89 ? 4.429 5.212 -3.141 1.00 95.06 89 LEU A N 1
ATOM 643 C CA . LEU A 1 89 ? 4.204 5.123 -1.700 1.00 95.06 89 LEU A CA 1
ATOM 644 C C . LEU A 1 89 ? 4.780 6.312 -0.931 1.00 95.06 89 LEU A C 1
ATOM 646 O O . LEU A 1 89 ? 4.307 6.568 0.175 1.00 95.06 89 LEU A O 1
ATOM 650 N N . LEU A 1 90 ? 5.733 7.059 -1.499 1.00 95.56 90 LEU A N 1
ATOM 651 C CA . LEU A 1 90 ? 6.216 8.312 -0.910 1.00 95.56 90 LEU A CA 1
ATOM 652 C C . LEU A 1 90 ? 5.129 9.395 -0.886 1.00 95.56 90 LEU A C 1
ATOM 654 O O . LEU A 1 90 ? 5.156 10.269 -0.022 1.00 95.56 90 LEU A O 1
ATOM 658 N N . GLU A 1 91 ? 4.154 9.319 -1.792 1.00 95.81 91 GLU A N 1
ATOM 659 C CA . GLU A 1 91 ? 3.008 10.231 -1.836 1.00 95.81 91 GLU A CA 1
ATOM 660 C C . GLU A 1 91 ? 1.915 9.845 -0.826 1.00 95.81 91 GLU A C 1
ATOM 662 O O . GLU A 1 91 ? 1.027 10.646 -0.531 1.00 95.81 91 GLU A O 1
ATOM 667 N N . VAL A 1 92 ? 1.957 8.629 -0.270 1.00 96.38 92 VAL A N 1
ATOM 668 C CA . VAL A 1 92 ? 0.933 8.132 0.654 1.00 96.38 92 VAL A CA 1
ATOM 669 C C . VAL A 1 92 ? 1.239 8.565 2.087 1.00 96.38 92 VAL A C 1
ATOM 671 O O . VAL A 1 92 ? 2.285 8.253 2.654 1.00 96.38 92 VAL A O 1
ATOM 674 N N . PHE A 1 93 ? 0.269 9.213 2.731 1.00 94.88 93 PHE A N 1
ATOM 675 C CA . PHE A 1 93 ? 0.386 9.698 4.107 1.00 94.88 93 PHE A CA 1
ATOM 676 C C . PHE A 1 93 ? -0.817 9.305 4.975 1.00 94.88 93 PHE A C 1
ATOM 678 O O . PHE A 1 93 ? -1.899 8.972 4.489 1.00 94.88 93 PHE A O 1
ATOM 685 N N . ALA A 1 94 ? -0.631 9.347 6.298 1.00 95.06 94 ALA A N 1
ATOM 686 C CA . ALA A 1 94 ? -1.715 9.111 7.248 1.00 95.06 94 ALA A CA 1
ATOM 687 C C . ALA A 1 94 ? -2.742 10.256 7.193 1.00 95.06 94 ALA A C 1
ATOM 689 O O . ALA A 1 94 ? -2.384 11.419 7.360 1.00 95.06 94 ALA A O 1
ATOM 690 N N . GLY A 1 95 ? -4.013 9.923 6.988 1.00 95.31 95 GLY A N 1
ATOM 691 C CA . GLY A 1 95 ? -5.100 10.858 6.705 1.00 95.31 95 GLY A CA 1
ATOM 692 C C . GLY A 1 95 ? -5.541 10.865 5.243 1.00 95.31 95 GLY A C 1
ATOM 693 O O . GLY A 1 95 ? -6.571 11.454 4.944 1.00 95.31 95 GLY A O 1
ATOM 694 N N . MET A 1 96 ? -4.819 10.195 4.341 1.00 96.44 96 MET A N 1
ATOM 695 C CA . MET A 1 96 ? -5.250 10.031 2.952 1.00 96.44 96 MET A CA 1
ATOM 696 C C . MET A 1 96 ? -6.497 9.138 2.867 1.00 96.44 96 MET A C 1
ATOM 698 O O . MET A 1 96 ? -6.567 8.097 3.524 1.00 96.44 96 MET A O 1
ATOM 702 N N . HIS A 1 97 ? -7.470 9.512 2.036 1.00 97.31 97 HIS A N 1
ATOM 703 C CA . HIS A 1 97 ? -8.673 8.705 1.825 1.00 97.31 97 HIS A CA 1
ATOM 704 C C . HIS A 1 97 ? -8.374 7.466 0.964 1.00 97.31 97 HIS A C 1
ATOM 706 O O . HIS A 1 97 ? -7.551 7.507 0.051 1.00 97.31 97 HIS A O 1
ATOM 712 N N . ARG A 1 98 ? -9.080 6.354 1.194 1.00 96.44 98 ARG A N 1
ATOM 713 C CA . ARG A 1 98 ? -8.872 5.076 0.488 1.00 96.44 98 ARG A CA 1
ATOM 714 C C . ARG A 1 98 ? -9.009 5.199 -1.034 1.00 96.44 98 ARG A C 1
ATOM 716 O O . ARG A 1 98 ? -8.263 4.559 -1.769 1.00 96.44 98 ARG A O 1
ATOM 723 N N . THR A 1 99 ? -9.944 6.013 -1.520 1.00 96.44 99 THR A N 1
ATOM 724 C CA . THR A 1 99 ? -10.110 6.244 -2.969 1.00 96.44 99 THR A CA 1
ATOM 725 C C . THR A 1 99 ? -8.934 7.011 -3.567 1.00 96.44 99 THR A C 1
ATOM 727 O O . THR A 1 99 ? -8.531 6.737 -4.695 1.00 96.44 99 THR A O 1
ATOM 730 N N . GLU A 1 100 ? -8.352 7.937 -2.807 1.00 96.50 100 GLU A N 1
ATOM 731 C CA . GLU A 1 100 ? -7.154 8.660 -3.213 1.00 96.50 100 GLU A CA 1
ATOM 732 C C . GLU A 1 100 ? -5.925 7.752 -3.184 1.00 96.50 100 GLU A C 1
ATOM 734 O O . GLU A 1 100 ? -5.182 7.737 -4.160 1.00 96.50 100 GLU A O 1
ATOM 739 N N . LEU A 1 101 ? -5.782 6.907 -2.156 1.00 96.50 101 LEU A N 1
ATOM 740 C CA . LEU A 1 101 ? -4.775 5.844 -2.126 1.00 96.50 101 LEU A CA 1
ATOM 741 C C . LEU A 1 101 ? -4.869 4.966 -3.380 1.00 96.50 101 LEU A C 1
ATOM 743 O O . LEU A 1 101 ? -3.864 4.723 -4.039 1.00 96.50 101 LEU A O 1
ATOM 747 N N . ALA A 1 102 ? -6.075 4.518 -3.738 1.00 94.81 102 ALA A N 1
ATOM 748 C CA . ALA A 1 102 ? -6.286 3.705 -4.932 1.00 94.81 102 ALA A CA 1
ATOM 749 C C . ALA A 1 102 ? -5.915 4.454 -6.222 1.00 94.81 102 ALA A C 1
ATOM 751 O O . ALA A 1 102 ? -5.427 3.832 -7.160 1.00 94.81 102 ALA A O 1
ATOM 752 N N . ARG A 1 103 ? -6.114 5.779 -6.272 1.00 94.56 103 ARG A N 1
ATOM 753 C CA . ARG A 1 103 ? -5.713 6.632 -7.400 1.00 94.56 103 ARG A CA 1
ATOM 754 C C . ARG A 1 103 ? -4.194 6.785 -7.488 1.00 94.56 103 ARG A C 1
ATOM 756 O O . ARG A 1 103 ? -3.649 6.589 -8.568 1.00 94.56 103 ARG A O 1
ATOM 763 N N . VAL A 1 104 ? -3.527 7.096 -6.377 1.00 94.94 104 VAL A N 1
ATOM 764 C 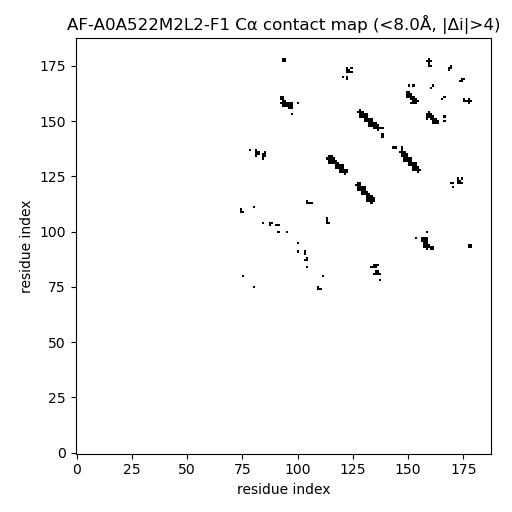CA . VAL A 1 104 ? -2.061 7.239 -6.293 1.00 94.94 104 VAL A CA 1
ATOM 765 C C . VAL A 1 104 ? -1.384 5.919 -6.661 1.00 94.94 104 VAL A C 1
ATOM 767 O O . VAL A 1 104 ? -0.507 5.866 -7.521 1.00 94.94 104 VAL A O 1
ATOM 770 N N . MET A 1 105 ? -1.878 4.812 -6.108 1.00 94.62 105 MET A N 1
ATOM 771 C CA . MET A 1 105 ? -1.346 3.474 -6.369 1.00 94.62 105 MET A CA 1
ATOM 772 C C . MET A 1 105 ? -1.846 2.867 -7.686 1.00 94.62 105 MET A C 1
ATOM 774 O O . MET A 1 105 ? -1.499 1.733 -8.015 1.00 94.62 105 MET A O 1
ATOM 778 N N . ARG A 1 106 ? -2.650 3.594 -8.475 1.00 89.25 106 ARG A N 1
ATOM 779 C CA . ARG A 1 106 ? -3.223 3.070 -9.717 1.00 89.25 106 ARG A CA 1
ATOM 780 C C . ARG A 1 106 ? -2.145 2.830 -10.757 1.00 89.25 106 ARG A C 1
ATOM 782 O O . ARG A 1 106 ? -1.721 3.754 -11.452 1.00 89.25 106 ARG A O 1
ATOM 789 N N . HIS A 1 107 ? -1.751 1.583 -10.922 1.00 80.75 107 HIS A N 1
ATOM 790 C CA . HIS A 1 107 ? -0.881 1.213 -12.019 1.00 80.75 107 HIS A CA 1
ATOM 791 C C . HIS A 1 107 ? -1.687 1.058 -13.320 1.00 80.75 107 HIS A C 1
ATOM 793 O O . HIS A 1 107 ? -2.865 0.689 -13.284 1.00 80.75 107 HIS A O 1
ATOM 799 N N . GLY A 1 108 ? -1.069 1.352 -14.469 1.00 66.31 108 GLY A N 1
ATOM 800 C CA . GLY A 1 108 ? -1.630 0.972 -15.770 1.00 66.31 108 GLY A CA 1
ATOM 801 C C . GLY A 1 108 ? -1.817 -0.546 -15.846 1.00 66.31 108 GLY A C 1
ATOM 802 O O . GLY A 1 108 ? -1.144 -1.275 -15.111 1.00 66.31 108 GLY A O 1
ATOM 803 N N . ALA A 1 109 ? -2.738 -1.017 -16.696 1.00 57.16 109 ALA A N 1
ATOM 804 C CA . ALA A 1 109 ? -2.995 -2.446 -16.880 1.00 57.16 109 ALA A CA 1
ATOM 805 C C . ALA A 1 109 ? -1.666 -3.180 -17.118 1.00 57.16 109 ALA A C 1
ATOM 807 O O . ALA A 1 109 ? -0.975 -2.928 -18.102 1.00 57.16 109 ALA A O 1
ATOM 808 N N . GLY A 1 110 ? -1.275 -4.016 -16.161 1.00 70.00 110 GLY A N 1
ATOM 809 C CA . GLY A 1 110 ? 0.047 -4.623 -16.103 1.00 70.00 110 GLY A CA 1
ATOM 810 C C . GLY A 1 110 ? -0.038 -6.082 -15.690 1.00 70.00 110 GLY A C 1
ATOM 811 O O . GLY A 1 110 ? -1.079 -6.569 -15.252 1.00 70.00 110 GLY A O 1
ATOM 812 N N . ARG A 1 111 ? 1.086 -6.786 -15.830 1.00 82.88 111 ARG A N 1
ATOM 813 C CA . ARG A 1 111 ? 1.195 -8.218 -15.530 1.00 82.88 111 ARG 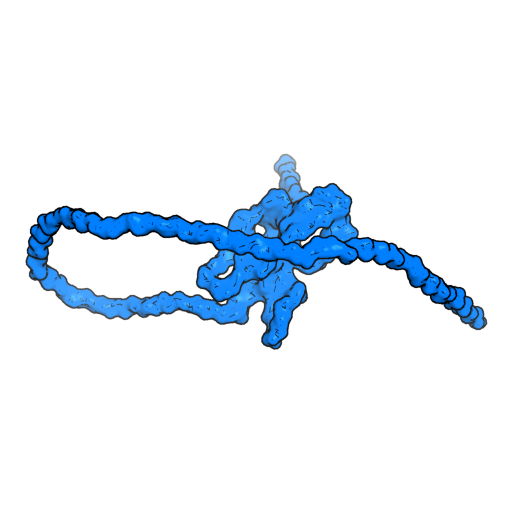A CA 1
ATOM 814 C C . ARG A 1 111 ? 1.014 -8.543 -14.041 1.00 82.88 111 ARG A C 1
ATOM 816 O O . ARG A 1 111 ? 0.644 -9.669 -13.715 1.00 82.88 111 ARG A O 1
ATOM 823 N N . TRP A 1 112 ? 1.294 -7.594 -13.146 1.00 86.81 112 TRP A N 1
ATOM 824 C CA . TRP A 1 112 ? 1.270 -7.812 -11.697 1.00 86.81 112 TRP A CA 1
ATOM 825 C C . TRP A 1 112 ? 0.103 -7.081 -11.027 1.00 86.81 112 TRP A C 1
ATOM 827 O O . TRP A 1 112 ? -0.175 -5.930 -11.372 1.00 86.81 112 TRP A O 1
ATOM 837 N N . PRO A 1 113 ? -0.574 -7.725 -10.058 1.00 89.25 113 PRO A N 1
ATOM 838 C CA . PRO A 1 113 ? -1.669 -7.101 -9.330 1.00 89.25 113 PRO A CA 1
ATOM 839 C C . PRO A 1 113 ? -1.154 -5.971 -8.435 1.00 89.25 113 PRO A C 1
ATOM 841 O O . PRO A 1 113 ? -0.086 -6.079 -7.826 1.00 89.25 113 PRO A O 1
ATOM 844 N N . ASN A 1 114 ? -1.947 -4.903 -8.324 1.00 92.06 114 ASN A N 1
ATOM 845 C CA . ASN A 1 114 ? -1.682 -3.802 -7.409 1.00 92.06 114 ASN A CA 1
ATOM 846 C C . ASN A 1 114 ? -2.964 -3.417 -6.653 1.00 92.06 114 ASN A C 1
ATOM 848 O O . ASN A 1 114 ? -3.910 -2.957 -7.296 1.00 92.06 114 ASN A O 1
ATOM 852 N N . PRO A 1 115 ? -3.047 -3.601 -5.323 1.00 94.19 115 PRO A N 1
ATOM 853 C CA . PRO A 1 115 ? -2.028 -4.131 -4.403 1.00 94.19 115 PRO A CA 1
ATOM 854 C C . PRO A 1 115 ? -1.661 -5.598 -4.683 1.00 94.19 115 PRO A C 1
ATOM 856 O O . PRO A 1 115 ? -2.453 -6.347 -5.250 1.00 94.19 115 PRO A O 1
ATOM 859 N N . TYR A 1 116 ? -0.477 -6.029 -4.233 1.00 93.75 116 TYR A N 1
ATOM 860 C CA . TYR A 1 116 ? -0.023 -7.419 -4.393 1.00 93.75 116 TYR A CA 1
ATOM 861 C C . TYR A 1 116 ? -0.838 -8.392 -3.531 1.00 93.75 116 TYR A C 1
ATOM 863 O O . TYR A 1 116 ? -1.139 -9.511 -3.940 1.00 93.75 116 TYR A O 1
ATOM 871 N N . ARG A 1 117 ? -1.204 -7.963 -2.318 1.00 94.81 117 ARG A N 1
ATOM 872 C CA . ARG A 1 117 ? -2.078 -8.709 -1.406 1.00 94.81 117 ARG A CA 1
ATOM 873 C C . ARG A 1 117 ? -2.963 -7.743 -0.628 1.00 94.81 117 ARG A C 1
ATOM 875 O O . ARG A 1 117 ? -2.539 -6.644 -0.282 1.00 94.81 117 ARG A O 1
ATOM 882 N N . HIS A 1 118 ? -4.168 -8.182 -0.301 1.00 95.69 118 HIS A N 1
ATOM 883 C CA . HIS A 1 118 ? -5.098 -7.478 0.574 1.00 95.69 118 HIS A CA 1
ATOM 884 C C . HIS A 1 118 ? -5.490 -8.405 1.729 1.00 95.69 118 HIS A C 1
ATOM 886 O O . HIS A 1 118 ? -5.595 -9.616 1.541 1.00 95.69 118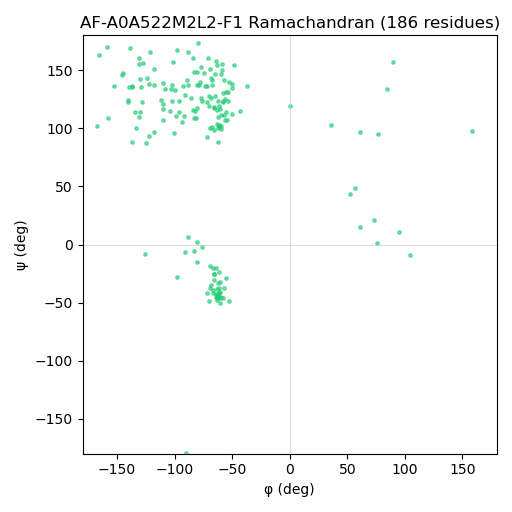 HIS A O 1
ATOM 892 N N . GLY A 1 119 ? -5.662 -7.857 2.928 1.00 95.12 119 GLY A N 1
ATOM 893 C CA . GLY A 1 119 ? -6.192 -8.598 4.066 1.00 95.12 119 GLY A CA 1
ATOM 894 C C . GLY A 1 119 ? -6.774 -7.671 5.120 1.00 95.12 119 GLY A C 1
ATOM 895 O O . GLY A 1 119 ? -6.564 -6.463 5.071 1.00 95.12 119 GLY A O 1
ATOM 896 N N . SER A 1 120 ? -7.457 -8.255 6.096 1.00 95.12 120 SER A N 1
ATOM 897 C CA . SER A 1 120 ? -8.070 -7.527 7.207 1.00 95.12 120 SER A CA 1
ATOM 898 C C . SER A 1 120 ? -7.455 -7.963 8.535 1.00 95.12 120 SER A C 1
ATOM 900 O O . SER A 1 120 ? -6.985 -9.094 8.680 1.00 95.12 120 SER A O 1
ATOM 902 N N . LEU A 1 121 ? -7.433 -7.062 9.509 1.00 94.00 121 LEU A N 1
ATOM 903 C CA . LEU A 1 121 ? -6.915 -7.301 10.850 1.00 94.00 121 LEU A CA 1
ATOM 904 C C . LEU A 1 121 ? -7.867 -6.684 11.871 1.00 94.00 121 LEU A C 1
ATOM 906 O O . LEU A 1 121 ? -8.282 -5.544 11.705 1.00 94.00 121 LEU A O 1
ATOM 910 N N . HIS A 1 122 ? -8.157 -7.423 12.936 1.00 92.19 122 HIS A N 1
ATOM 911 C CA . HIS A 1 122 ? -8.923 -6.921 14.072 1.00 92.19 122 HIS A CA 1
ATOM 912 C C . HIS A 1 122 ? -7.953 -6.626 15.216 1.00 92.19 122 HIS A C 1
ATOM 914 O O . HIS A 1 122 ? -7.059 -7.433 15.498 1.00 92.19 122 HIS A O 1
ATOM 920 N N . ASP A 1 123 ? -8.094 -5.471 15.862 1.00 88.25 123 ASP A N 1
ATOM 921 C CA . ASP A 1 123 ? -7.379 -5.215 17.111 1.00 88.25 123 ASP A CA 1
ATOM 922 C C . ASP A 1 123 ? -8.074 -5.891 18.308 1.00 88.25 123 ASP A C 1
ATOM 924 O O . ASP A 1 123 ? -9.163 -6.454 18.205 1.00 88.25 123 ASP A O 1
ATOM 928 N N . ARG A 1 124 ? -7.435 -5.840 19.483 1.00 86.44 124 ARG A N 1
ATOM 929 C CA . ARG A 1 124 ? -8.014 -6.396 20.721 1.00 86.44 124 ARG A CA 1
ATOM 930 C C . ARG A 1 124 ? -9.292 -5.686 21.172 1.00 86.44 124 ARG A C 1
ATOM 932 O O . ARG A 1 124 ? -10.030 -6.249 21.970 1.00 86.44 124 ARG A O 1
ATOM 939 N N . ALA A 1 125 ? -9.520 -4.459 20.709 1.00 85.19 125 ALA A N 1
ATOM 940 C CA . ALA A 1 125 ? -10.714 -3.681 21.004 1.00 85.19 125 ALA A CA 1
ATOM 941 C C . ALA A 1 125 ? -11.848 -3.953 19.997 1.00 85.19 125 ALA A C 1
ATOM 943 O O . ALA A 1 125 ? -12.868 -3.269 20.051 1.00 85.19 125 ALA A O 1
ATOM 944 N N . GLY A 1 126 ? -11.675 -4.922 19.087 1.00 86.62 126 GLY A N 1
ATOM 945 C CA . GLY A 1 126 ? -12.667 -5.280 18.077 1.00 86.62 126 GLY A CA 1
ATOM 946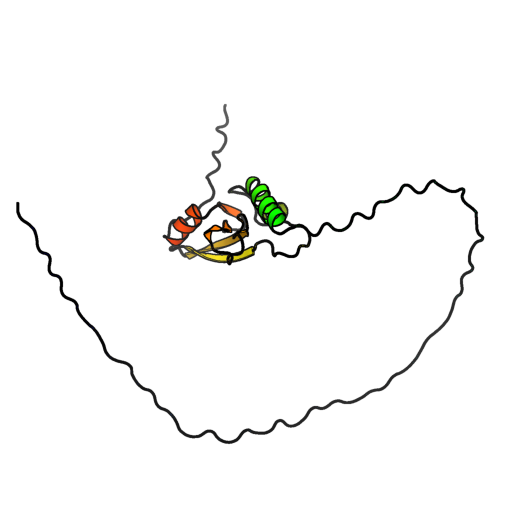 C C . GLY A 1 126 ? -12.786 -4.259 16.947 1.00 86.62 126 GLY A C 1
ATOM 947 O O . GLY A 1 126 ? -13.828 -4.193 16.310 1.00 86.62 126 GLY A O 1
ATOM 948 N N . LYS A 1 127 ? -11.764 -3.422 16.724 1.00 90.88 127 LYS A N 1
ATOM 949 C CA . LYS A 1 127 ? -11.748 -2.493 15.590 1.00 90.88 127 LYS A CA 1
ATOM 950 C C . LYS A 1 127 ? -11.148 -3.165 14.368 1.00 90.88 127 LYS A C 1
ATOM 952 O O . LYS A 1 127 ? -10.080 -3.778 14.460 1.00 90.88 127 LYS A O 1
ATOM 957 N N . ASP A 1 128 ? -11.785 -2.923 13.233 1.00 94.38 128 ASP A N 1
ATOM 958 C CA . ASP A 1 128 ? -11.408 -3.511 11.955 1.00 94.38 128 ASP A CA 1
ATOM 959 C C . ASP A 1 128 ? -10.460 -2.591 11.197 1.00 94.38 128 ASP A C 1
ATOM 961 O O . ASP A 1 128 ? -10.657 -1.375 11.117 1.00 94.38 128 ASP A O 1
ATOM 965 N N . TYR A 1 129 ? -9.421 -3.188 10.630 1.00 96.44 129 TYR A N 1
ATOM 966 C CA . TYR A 1 129 ? -8.448 -2.516 9.786 1.00 96.44 129 TYR A CA 1
ATOM 967 C C . TYR A 1 129 ? -8.297 -3.300 8.489 1.00 96.44 129 TYR A C 1
ATOM 969 O O . TYR A 1 129 ? -8.135 -4.521 8.498 1.00 96.44 129 TYR A O 1
ATOM 977 N N . GLU A 1 130 ? -8.279 -2.589 7.372 1.00 97.19 130 GLU A N 1
ATOM 978 C CA . GLU A 1 130 ? -7.850 -3.121 6.084 1.00 97.19 130 GLU A CA 1
ATOM 979 C C . GLU A 1 130 ? -6.344 -2.903 5.930 1.00 97.19 130 GLU A C 1
ATOM 981 O O . GLU A 1 130 ? -5.790 -1.881 6.343 1.00 97.19 130 GLU A O 1
ATOM 986 N N . VAL A 1 131 ? -5.652 -3.871 5.340 1.00 97.44 131 VAL A N 1
ATOM 987 C CA . VAL A 1 131 ? -4.212 -3.803 5.100 1.00 97.44 131 VAL A CA 1
ATOM 988 C C . VAL A 1 131 ? -3.925 -4.150 3.648 1.00 97.44 131 VAL A C 1
ATOM 990 O O . VAL A 1 131 ? -4.097 -5.290 3.209 1.00 97.44 131 VAL A O 1
ATOM 993 N N . PHE A 1 132 ? -3.433 -3.159 2.914 1.00 97.38 132 PHE A N 1
ATOM 994 C CA . PHE A 1 132 ? -2.985 -3.298 1.534 1.00 97.38 132 PHE A CA 1
ATOM 995 C C . PHE A 1 132 ? -1.475 -3.515 1.516 1.00 97.38 132 PHE A C 1
ATOM 997 O O . PHE A 1 132 ? -0.725 -2.712 2.066 1.00 97.38 132 PHE A O 1
ATOM 1004 N N . TYR A 1 133 ? -1.016 -4.606 0.913 1.00 97.19 133 TYR A N 1
ATOM 1005 C CA . TYR A 1 133 ? 0.400 -4.946 0.817 1.00 97.19 133 TYR A CA 1
ATOM 1006 C C . TYR A 1 133 ? 0.901 -4.659 -0.595 1.00 97.19 133 TYR A C 1
ATOM 1008 O O . TYR A 1 133 ? 0.492 -5.318 -1.554 1.00 97.19 133 TYR A O 1
ATOM 1016 N N . TYR A 1 134 ? 1.812 -3.701 -0.701 1.00 96.56 134 TYR A N 1
ATOM 1017 C CA . TYR A 1 134 ? 2.421 -3.272 -1.954 1.00 96.56 134 TYR A CA 1
ATOM 1018 C C . TYR A 1 134 ? 3.822 -3.847 -2.085 1.00 96.56 134 TYR A C 1
ATOM 1020 O O . TYR A 1 134 ? 4.571 -3.864 -1.111 1.00 96.56 134 TYR A O 1
ATOM 1028 N N . LEU A 1 135 ? 4.180 -4.325 -3.273 1.00 95.50 135 LEU A N 1
ATOM 1029 C CA . LEU A 1 135 ? 5.506 -4.872 -3.530 1.00 95.50 135 LEU A CA 1
ATOM 1030 C C . LEU A 1 135 ? 6.484 -3.735 -3.831 1.00 95.50 135 LEU A C 1
ATOM 1032 O O . LEU A 1 135 ? 6.322 -3.052 -4.838 1.00 95.50 135 LEU A O 1
ATOM 1036 N N . THR A 1 136 ? 7.469 -3.550 -2.954 1.00 95.56 136 THR A N 1
ATOM 1037 C CA . THR A 1 136 ? 8.419 -2.417 -2.967 1.00 95.56 136 THR A CA 1
ATOM 1038 C C . THR A 1 136 ? 9.877 -2.849 -2.965 1.00 95.56 136 THR A C 1
ATOM 1040 O O . THR A 1 136 ? 10.771 -2.029 -3.133 1.00 95.56 136 THR A O 1
ATOM 1043 N N . ARG A 1 137 ? 10.149 -4.147 -2.789 1.00 94.38 137 ARG A N 1
ATOM 1044 C CA . ARG A 1 137 ? 11.503 -4.697 -2.905 1.00 94.38 137 ARG A CA 1
ATOM 1045 C C . ARG A 1 137 ? 11.517 -5.907 -3.820 1.00 94.38 137 ARG A C 1
ATOM 1047 O O . ARG A 1 137 ? 10.599 -6.726 -3.789 1.00 94.38 137 ARG A O 1
ATOM 1054 N N . ASP A 1 138 ? 12.585 -6.023 -4.595 1.00 92.44 138 ASP A N 1
ATOM 1055 C CA . ASP A 1 138 ? 12.822 -7.171 -5.462 1.00 92.44 138 ASP A CA 1
ATOM 1056 C C . ASP A 1 138 ? 13.159 -8.406 -4.601 1.00 92.44 138 ASP A C 1
ATOM 1058 O O . ASP A 1 138 ? 14.020 -8.318 -3.720 1.00 92.44 138 ASP A O 1
ATOM 1062 N N . PRO A 1 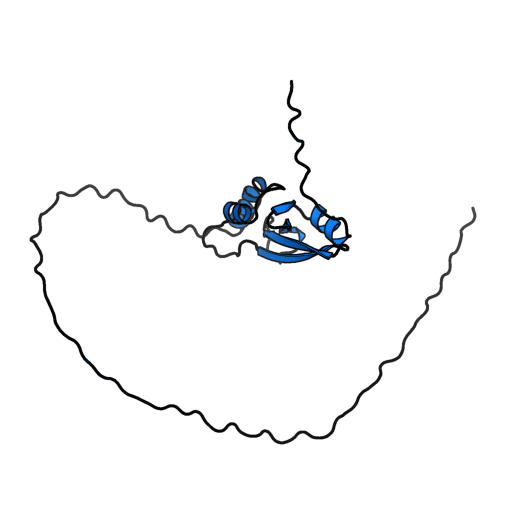139 ? 12.479 -9.554 -4.780 1.00 91.38 139 PRO A N 1
ATOM 1063 C CA . PRO A 1 139 ? 12.840 -10.784 -4.096 1.00 91.38 139 PRO A CA 1
ATOM 1064 C C . PRO A 1 139 ? 14.086 -11.480 -4.682 1.00 91.38 139 PRO A C 1
ATOM 1066 O O . PRO A 1 139 ? 14.485 -12.510 -4.140 1.00 91.38 139 PRO A O 1
ATOM 1069 N N . GLU A 1 140 ? 14.694 -10.965 -5.757 1.00 90.75 140 GLU A N 1
ATOM 1070 C CA . GLU A 1 140 ? 15.930 -11.474 -6.377 1.00 90.75 140 GLU A CA 1
ATOM 1071 C C . GLU A 1 140 ? 15.816 -12.954 -6.782 1.00 90.75 140 GLU A C 1
ATOM 1073 O O . GLU A 1 140 ? 16.632 -13.802 -6.416 1.00 90.75 140 GLU A O 1
ATOM 1078 N N . GLY A 1 141 ? 14.729 -13.299 -7.479 1.00 88.44 141 GLY A N 1
ATOM 1079 C CA . GLY A 1 141 ? 14.444 -14.675 -7.905 1.00 88.44 141 GLY A CA 1
ATOM 1080 C C . GLY A 1 141 ? 13.933 -15.602 -6.795 1.00 88.44 141 GLY A C 1
ATOM 1081 O O . GLY A 1 141 ? 13.667 -16.776 -7.049 1.00 88.44 141 GLY A O 1
ATOM 1082 N N . LYS A 1 142 ? 13.756 -15.100 -5.568 1.00 91.88 142 LYS A N 1
ATOM 1083 C CA . LYS A 1 142 ? 13.123 -15.843 -4.468 1.00 91.88 142 LYS A CA 1
ATOM 1084 C C . LYS A 1 142 ? 11.603 -15.630 -4.478 1.00 91.88 142 LYS A C 1
ATOM 1086 O O . LYS A 1 142 ? 11.099 -14.698 -5.106 1.00 91.88 142 LYS A O 1
ATOM 1091 N N . PRO A 1 143 ? 10.837 -16.450 -3.744 1.00 93.38 143 PRO A N 1
ATOM 1092 C CA . PRO A 1 143 ? 9.428 -16.166 -3.504 1.00 93.38 143 PRO A CA 1
ATOM 1093 C C . PRO A 1 143 ? 9.228 -14.827 -2.780 1.00 93.38 143 PRO A C 1
ATOM 1095 O O . PRO A 1 143 ? 10.029 -14.431 -1.925 1.00 93.38 143 PRO A O 1
ATOM 1098 N N . VAL A 1 144 ? 8.127 -14.138 -3.089 1.00 94.06 144 VAL A N 1
ATOM 1099 C CA . VAL A 1 144 ? 7.740 -12.904 -2.395 1.00 94.06 144 VAL A CA 1
ATOM 1100 C C . VAL A 1 144 ? 7.412 -13.218 -0.930 1.00 94.06 144 VAL A C 1
ATOM 1102 O O . VAL A 1 144 ? 6.601 -14.091 -0.635 1.00 94.06 144 VAL A O 1
ATOM 1105 N N . GLN A 1 145 ? 8.041 -12.489 -0.009 1.00 94.75 145 GLN A N 1
ATOM 1106 C CA . GLN A 1 145 ? 7.863 -12.600 1.438 1.00 94.75 145 GLN A CA 1
ATOM 1107 C C . GLN A 1 145 ? 7.410 -11.252 2.004 1.00 94.75 145 GLN A C 1
ATOM 1109 O O . GLN A 1 145 ? 7.586 -10.215 1.367 1.00 94.75 145 GLN A O 1
ATOM 1114 N N . ASP A 1 146 ? 6.924 -11.244 3.245 1.00 92.62 146 ASP A N 1
ATOM 1115 C CA . ASP A 1 146 ? 6.454 -10.028 3.925 1.00 92.62 146 ASP A CA 1
ATOM 1116 C C . ASP A 1 146 ? 7.504 -8.907 3.983 1.00 92.62 146 ASP A C 1
ATOM 1118 O O . ASP A 1 146 ? 7.150 -7.735 3.970 1.00 92.62 146 ASP A O 1
ATOM 1122 N N . ARG A 1 147 ? 8.801 -9.240 3.999 1.00 93.62 147 ARG A N 1
ATOM 1123 C CA . ARG A 1 147 ? 9.894 -8.250 3.991 1.00 93.62 147 ARG A CA 1
ATOM 1124 C C . ARG A 1 147 ? 10.027 -7.479 2.672 1.00 93.62 147 ARG A C 1
ATOM 1126 O O . ARG A 1 147 ? 10.705 -6.457 2.651 1.00 93.62 147 ARG A O 1
ATOM 1133 N N . HIS A 1 148 ? 9.447 -7.997 1.588 1.00 95.44 148 HIS A N 1
ATOM 1134 C CA . HIS A 1 148 ? 9.422 -7.344 0.278 1.00 95.44 148 HIS A CA 1
ATOM 1135 C C . HIS A 1 148 ? 8.180 -6.459 0.100 1.00 95.44 148 HIS A C 1
ATOM 1137 O 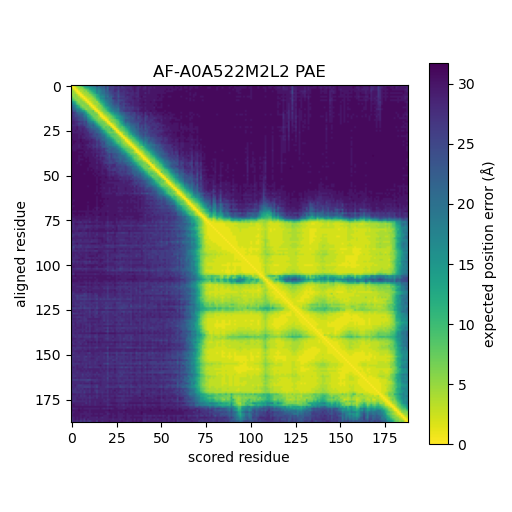O . HIS A 1 148 ? 8.053 -5.766 -0.908 1.00 95.44 148 HIS A O 1
ATOM 1143 N N . LEU A 1 149 ? 7.255 -6.512 1.064 1.00 96.31 149 LEU A N 1
ATOM 1144 C CA . LEU A 1 149 ? 5.974 -5.834 1.009 1.00 96.31 149 LEU A CA 1
ATOM 1145 C C . LEU A 1 149 ? 5.952 -4.653 1.981 1.00 96.31 149 LEU A C 1
ATOM 1147 O O . LEU A 1 149 ? 6.273 -4.793 3.163 1.00 96.31 149 LEU A O 1
ATOM 1151 N N . THR A 1 150 ? 5.476 -3.508 1.511 1.00 97.44 150 THR A N 1
ATOM 1152 C CA . THR A 1 150 ? 5.136 -2.367 2.359 1.00 97.44 150 THR A CA 1
ATOM 1153 C C . THR A 1 150 ? 3.633 -2.395 2.648 1.00 97.44 150 THR A C 1
ATOM 1155 O O . THR A 1 150 ? 2.833 -2.249 1.722 1.00 97.44 150 THR A O 1
ATOM 1158 N N . PRO A 1 151 ? 3.208 -2.598 3.911 1.00 97.62 151 PRO A N 1
ATOM 1159 C CA . PRO A 1 151 ? 1.796 -2.550 4.266 1.00 97.62 151 PRO A CA 1
ATOM 1160 C C . PRO A 1 151 ? 1.314 -1.104 4.444 1.00 97.62 151 PRO A C 1
ATOM 1162 O O . PRO A 1 151 ? 1.964 -0.305 5.119 1.00 97.62 151 PRO A O 1
ATOM 1165 N N . VAL A 1 152 ? 0.135 -0.801 3.913 1.00 97.81 152 VAL A N 1
ATOM 1166 C CA . VAL A 1 152 ? -0.637 0.419 4.172 1.00 97.81 152 VAL A CA 1
ATOM 1167 C C . VAL A 1 152 ? -1.884 0.018 4.945 1.00 97.81 152 VAL A C 1
ATOM 1169 O O . VAL A 1 152 ? -2.627 -0.861 4.513 1.00 97.81 152 VAL A O 1
ATOM 1172 N N . ILE A 1 153 ? -2.083 0.632 6.106 1.00 97.50 153 ILE A N 1
ATOM 1173 C CA . ILE A 1 153 ? -3.155 0.297 7.042 1.00 97.50 153 ILE A CA 1
ATOM 1174 C C . ILE A 1 153 ? -4.250 1.345 6.900 1.00 97.50 153 ILE A C 1
ATOM 1176 O O . ILE A 1 153 ? -3.997 2.539 7.079 1.00 97.50 153 ILE A O 1
ATOM 1180 N N . VAL A 1 154 ? -5.460 0.886 6.615 1.00 97.50 154 VAL A N 1
ATOM 1181 C CA . VAL A 1 154 ? -6.649 1.705 6.410 1.00 97.50 154 VAL A CA 1
ATOM 1182 C C . VAL A 1 154 ? -7.685 1.360 7.473 1.00 97.50 154 VAL A C 1
ATOM 1184 O O . VAL A 1 154 ? -7.898 0.197 7.803 1.00 97.50 154 VAL A O 1
ATOM 1187 N N . LYS A 1 155 ? -8.321 2.389 8.025 1.00 96.00 155 LYS A N 1
ATOM 1188 C CA . LYS A 1 155 ? -9.413 2.290 8.991 1.00 96.00 155 LYS A CA 1
ATOM 1189 C C . LYS A 1 155 ? -10.446 3.349 8.649 1.00 96.00 155 LYS A C 1
ATOM 1191 O O . LYS A 1 155 ? -10.060 4.483 8.382 1.00 96.00 155 LYS A O 1
ATOM 1196 N N . ASP A 1 156 ? -11.730 3.003 8.666 1.00 94.81 156 ASP A N 1
ATOM 1197 C CA . ASP A 1 156 ? -12.818 3.954 8.395 1.00 94.81 156 ASP A CA 1
ATOM 1198 C C . ASP A 1 156 ? -12.599 4.725 7.065 1.00 94.81 156 ASP A C 1
ATOM 1200 O O . ASP A 1 156 ? -12.739 5.943 7.006 1.00 94.81 156 ASP A O 1
ATOM 1204 N N . ASN A 1 157 ? -12.177 4.020 6.000 1.00 96.06 157 ASN A N 1
ATOM 1205 C CA . ASN A 1 157 ? -11.783 4.574 4.689 1.00 96.06 157 ASN A CA 1
ATOM 1206 C C . ASN A 1 157 ? -10.595 5.557 4.684 1.00 96.06 157 ASN A C 1
ATOM 1208 O O . ASN A 1 157 ? -10.349 6.211 3.671 1.00 96.06 157 ASN A O 1
ATOM 1212 N N . MET A 1 158 ? -9.811 5.629 5.758 1.00 97.00 158 MET A N 1
ATOM 1213 C CA . MET A 1 158 ? -8.664 6.531 5.881 1.00 97.00 158 MET A CA 1
ATOM 1214 C C . MET A 1 158 ? -7.378 5.758 6.156 1.00 97.00 158 MET A C 1
ATOM 1216 O O . MET A 1 158 ? -7.348 4.843 6.979 1.00 97.00 158 MET A O 1
ATOM 1220 N N . VAL A 1 159 ? -6.281 6.142 5.510 1.00 97.06 159 VAL A N 1
ATOM 1221 C CA . VAL A 1 159 ? -4.949 5.619 5.825 1.00 97.06 159 VAL A CA 1
ATOM 1222 C C . VAL A 1 159 ? -4.576 6.076 7.232 1.00 97.06 159 VAL A C 1
ATOM 1224 O O . VAL A 1 159 ? -4.450 7.267 7.488 1.00 97.06 159 VAL A O 1
ATOM 1227 N N . VAL A 1 160 ? -4.377 5.147 8.163 1.00 96.50 160 VAL A N 1
ATOM 1228 C CA . VAL A 1 160 ? -3.980 5.472 9.545 1.00 96.50 160 VAL A CA 1
ATOM 1229 C C . VAL A 1 160 ? -2.482 5.335 9.767 1.00 96.50 160 VAL A C 1
ATOM 1231 O O . VAL A 1 160 ? -1.918 5.998 10.636 1.00 96.50 160 VAL A O 1
ATOM 1234 N N . ALA A 1 161 ? -1.828 4.463 9.002 1.00 95.69 161 ALA A N 1
ATOM 1235 C CA . ALA A 1 161 ? -0.409 4.192 9.142 1.00 95.69 161 ALA A CA 1
ATOM 1236 C C . ALA A 1 161 ? 0.154 3.438 7.936 1.00 95.69 161 ALA A C 1
ATOM 1238 O O . ALA A 1 161 ? -0.571 2.797 7.179 1.00 95.69 161 ALA A O 1
ATOM 1239 N N . LEU A 1 162 ? 1.481 3.461 7.826 1.00 95.62 162 LEU A N 1
ATOM 1240 C CA . LEU A 1 162 ? 2.242 2.719 6.833 1.00 95.62 162 LEU A CA 1
ATOM 1241 C C . LEU A 1 162 ? 3.389 1.952 7.501 1.00 95.62 162 LEU A C 1
ATOM 1243 O O . LEU A 1 162 ? 3.895 2.334 8.562 1.00 95.62 162 LEU A O 1
ATOM 1247 N N . GLY A 1 163 ? 3.818 0.877 6.848 1.00 95.25 163 GLY A N 1
ATOM 1248 C CA . GLY A 1 163 ? 5.034 0.145 7.168 1.00 95.25 163 GLY A CA 1
ATOM 1249 C C . GLY A 1 163 ? 4.866 -0.994 8.176 1.00 95.25 163 GLY A C 1
ATOM 1250 O O . GLY A 1 163 ? 3.955 -1.045 9.009 1.00 95.25 163 GLY A O 1
ATOM 1251 N N . ALA A 1 164 ? 5.808 -1.938 8.108 1.00 94.44 164 ALA A N 1
ATOM 1252 C CA . ALA A 1 164 ? 5.781 -3.180 8.880 1.00 94.44 164 ALA A CA 1
ATOM 1253 C C . ALA A 1 164 ? 5.793 -2.955 10.402 1.00 94.44 164 ALA A C 1
ATOM 1255 O O . ALA A 1 164 ? 5.185 -3.721 11.150 1.00 94.44 164 ALA A O 1
ATOM 1256 N N . TYR A 1 165 ? 6.447 -1.888 10.874 1.00 94.12 165 TYR A N 1
ATOM 1257 C CA . TYR A 1 165 ? 6.502 -1.565 12.300 1.00 94.12 165 TYR A CA 1
ATOM 1258 C C . TYR A 1 165 ? 5.115 -1.260 12.876 1.00 94.12 165 TYR A C 1
ATOM 1260 O O . TYR A 1 165 ? 4.736 -1.826 13.902 1.00 94.12 165 TYR A O 1
ATOM 1268 N N . ARG A 1 166 ? 4.328 -0.413 12.202 1.00 93.88 166 ARG A N 1
ATOM 1269 C CA . ARG A 1 166 ? 2.974 -0.051 12.649 1.00 93.88 166 ARG A CA 1
ATOM 1270 C C . ARG A 1 166 ? 2.033 -1.248 12.590 1.00 93.88 166 ARG A C 1
ATOM 1272 O O . ARG A 1 166 ? 1.291 -1.473 13.541 1.00 93.88 166 ARG A O 1
ATOM 1279 N N . LEU A 1 167 ? 2.157 -2.078 11.555 1.00 94.25 167 LEU A N 1
ATOM 1280 C CA . LEU A 1 167 ? 1.409 -3.331 11.464 1.00 94.25 167 LEU A CA 1
ATOM 1281 C C . LEU A 1 167 ? 1.747 -4.284 12.621 1.00 94.25 167 LEU A C 1
ATOM 1283 O O . LEU A 1 167 ? 0.855 -4.887 13.212 1.00 94.25 167 LEU A O 1
ATOM 1287 N N . LYS A 1 168 ? 3.028 -4.405 12.991 1.00 93.75 168 LYS A N 1
ATOM 1288 C CA . LYS A 1 168 ? 3.463 -5.237 14.124 1.00 93.75 168 LYS A CA 1
ATOM 1289 C C . LYS A 1 168 ? 2.895 -4.739 15.454 1.00 93.75 168 LYS A C 1
ATOM 1291 O O . LYS A 1 168 ? 2.529 -5.560 16.289 1.00 93.75 168 LYS A O 1
ATOM 1296 N N . LYS A 1 169 ? 2.808 -3.421 15.651 1.00 92.56 169 LYS A N 1
ATOM 1297 C CA . LYS A 1 169 ? 2.162 -2.818 16.828 1.00 92.56 169 LYS A CA 1
ATOM 1298 C C . LYS A 1 169 ? 0.674 -3.134 16.885 1.00 92.56 169 LYS A C 1
ATOM 1300 O O . LYS A 1 169 ? 0.188 -3.591 17.915 1.00 92.56 169 LYS A O 1
ATOM 1305 N N . LEU A 1 170 ? -0.009 -3.000 15.752 1.00 91.44 170 LEU A N 1
ATOM 1306 C CA . LEU A 1 170 ? -1.424 -3.330 15.645 1.00 91.44 170 LEU A CA 1
ATOM 1307 C C . LEU A 1 170 ? -1.692 -4.805 15.976 1.00 91.44 170 LEU A C 1
ATOM 1309 O O . LEU A 1 170 ? -2.540 -5.111 16.808 1.00 91.44 170 LEU A O 1
ATOM 1313 N N . LYS A 1 171 ? -0.872 -5.722 15.445 1.00 90.94 171 LYS A N 1
ATOM 1314 C CA . LYS A 1 171 ? -0.928 -7.159 15.777 1.00 90.94 171 LYS A CA 1
ATOM 1315 C C . LYS A 1 171 ? -0.657 -7.464 17.258 1.00 90.94 171 LYS A C 1
ATOM 1317 O O . LYS A 1 171 ? -1.082 -8.503 17.751 1.00 90.94 171 LYS A O 1
ATOM 1322 N N . ARG A 1 172 ? 0.048 -6.586 17.980 1.00 91.25 172 ARG A N 1
ATOM 1323 C CA . ARG A 1 172 ? 0.274 -6.702 19.435 1.00 91.25 172 ARG A CA 1
ATOM 1324 C C . ARG A 1 172 ? -0.888 -6.153 20.270 1.00 91.25 172 ARG A C 1
ATOM 1326 O O . ARG A 1 172 ? -0.875 -6.317 21.487 1.00 91.25 172 ARG A O 1
ATOM 1333 N N . GLY A 1 173 ? -1.889 -5.547 19.632 1.00 85.56 173 GLY A N 1
ATOM 1334 C CA . GLY A 1 173 ? -3.056 -4.960 20.284 1.00 85.56 173 GLY A CA 1
ATOM 1335 C C . GLY A 1 173 ? -2.937 -3.461 20.558 1.00 85.56 173 GLY A C 1
ATOM 1336 O O . GLY A 1 173 ? -3.778 -2.925 21.270 1.00 85.56 173 GLY A O 1
ATOM 1337 N N . GLU A 1 174 ? -1.926 -2.772 20.015 1.00 87.06 174 GL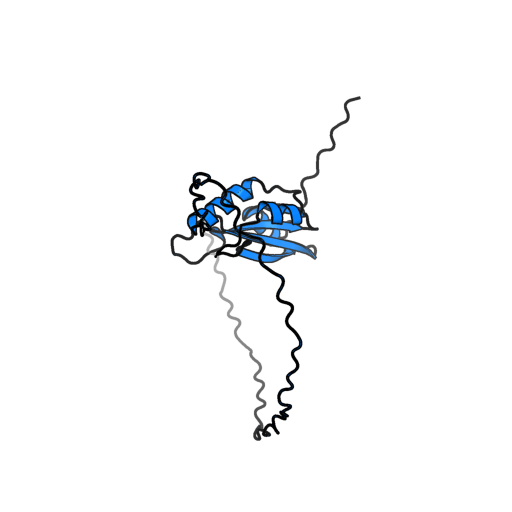U A N 1
ATOM 1338 C CA . GLU A 1 174 ? -1.885 -1.305 20.051 1.00 87.06 174 GLU A CA 1
ATOM 1339 C C . GLU A 1 174 ? -2.858 -0.737 19.008 1.00 87.06 174 GLU A C 1
ATOM 1341 O O . GLU A 1 174 ? -2.733 -1.022 17.818 1.00 87.06 174 GLU A O 1
ATOM 1346 N N . SER A 1 175 ? -3.803 0.104 19.432 1.00 85.00 175 SER A N 1
ATOM 1347 C CA . SER A 1 175 ? -4.724 0.768 18.507 1.00 85.00 175 SER A CA 1
ATOM 1348 C C . SER A 1 175 ? -4.015 1.872 17.726 1.00 85.00 175 SER A C 1
ATOM 1350 O O . SER A 1 175 ? -3.295 2.686 18.313 1.00 85.00 175 SER A O 1
ATOM 1352 N N . LEU A 1 176 ? -4.273 1.951 16.423 1.00 85.94 176 LEU A N 1
ATOM 1353 C CA . LEU A 1 176 ? -3.805 3.047 15.581 1.00 85.94 176 LEU A CA 1
ATOM 1354 C C . LEU A 1 176 ? -4.947 4.043 15.370 1.00 85.94 176 LEU A C 1
ATOM 1356 O O . LEU A 1 176 ? -6.076 3.663 15.067 1.00 85.94 176 LEU A O 1
ATOM 1360 N N . SER A 1 177 ? -4.650 5.326 15.533 1.00 83.19 177 SER A N 1
ATOM 1361 C CA . SER A 1 177 ? -5.568 6.424 15.245 1.00 83.19 177 SER A CA 1
ATOM 1362 C C . SER A 1 177 ? -4.900 7.425 14.315 1.00 83.19 177 SER A C 1
ATOM 1364 O O . SER A 1 177 ? -3.670 7.506 14.250 1.00 83.19 177 SER A O 1
ATOM 1366 N N . LEU A 1 178 ? -5.722 8.187 13.592 1.00 80.62 178 LEU A N 1
ATOM 1367 C CA . LEU A 1 178 ? -5.230 9.304 12.798 1.00 80.62 178 LEU A CA 1
ATOM 1368 C C . LEU A 1 178 ? -4.467 10.289 13.697 1.00 80.62 178 LEU A C 1
ATOM 1370 O O . LEU A 1 178 ? -4.889 10.537 14.835 1.00 80.62 178 LEU A O 1
ATOM 1374 N N . PRO A 1 179 ? -3.356 10.868 13.210 1.00 70.44 179 PRO A N 1
ATOM 1375 C CA . PRO A 1 179 ? -2.684 11.935 13.930 1.00 70.44 179 PRO A CA 1
ATOM 1376 C C . PRO A 1 179 ? -3.680 13.082 14.145 1.00 70.44 179 PRO A C 1
ATOM 1378 O O . PRO A 1 179 ? -4.271 13.581 13.189 1.00 70.44 179 PRO A O 1
ATOM 1381 N N . LYS A 1 180 ? -3.897 13.488 15.405 1.00 68.12 180 LYS A N 1
ATOM 1382 C CA . LYS A 1 180 ? -4.743 14.646 15.729 1.00 68.12 180 LYS A CA 1
ATOM 1383 C C . LYS A 1 180 ? -4.178 15.860 14.995 1.00 68.12 180 LYS A C 1
ATOM 1385 O O . LYS A 1 180 ? -3.094 16.330 15.339 1.00 68.12 180 LYS A O 1
ATOM 1390 N N . SER A 1 181 ? -4.907 16.371 14.008 1.00 59.44 181 SER A N 1
ATOM 1391 C CA . SER A 1 181 ? -4.608 17.655 13.385 1.00 59.44 181 SER A CA 1
ATOM 1392 C C . SER A 1 181 ? -4.570 18.714 14.486 1.00 59.44 181 SER A C 1
ATOM 1394 O O . SER A 1 181 ? -5.585 18.970 15.137 1.00 59.44 181 SER A O 1
ATOM 1396 N N . ARG A 1 182 ? -3.393 19.298 14.741 1.00 50.69 182 ARG A N 1
ATOM 1397 C CA . ARG A 1 182 ? -3.278 20.492 15.584 1.00 50.69 182 ARG A CA 1
ATOM 1398 C C . ARG A 1 182 ? -4.125 21.574 14.922 1.00 50.69 182 ARG A C 1
ATOM 1400 O O . ARG A 1 182 ? -3.788 22.034 13.836 1.00 50.69 182 ARG A O 1
ATOM 1407 N N . THR A 1 183 ? -5.228 21.952 15.557 1.00 55.94 183 THR A N 1
ATOM 1408 C CA . THR A 1 183 ? -6.000 23.134 15.180 1.00 55.94 183 THR A CA 1
ATOM 1409 C C . THR A 1 183 ? -5.054 24.337 15.143 1.00 55.94 183 THR A C 1
ATOM 1411 O O . THR A 1 183 ? -4.282 24.519 16.093 1.00 55.94 183 THR A O 1
ATOM 1414 N N . PRO A 1 184 ? -5.059 25.154 14.073 1.00 55.16 184 PRO A N 1
ATOM 1415 C CA . PRO A 1 184 ? -4.275 26.375 14.065 1.00 55.16 184 PRO A CA 1
ATOM 1416 C C . PRO A 1 184 ? -4.798 27.263 15.193 1.00 55.16 184 PRO A C 1
ATOM 1418 O O . PRO A 1 184 ? -5.976 27.619 15.236 1.00 55.16 184 PRO A O 1
ATOM 1421 N N . LYS A 1 185 ? -3.919 27.571 16.149 1.00 58.94 185 LYS A N 1
ATOM 1422 C CA . LYS A 1 185 ? -4.181 28.547 17.202 1.00 58.94 185 LYS A CA 1
ATOM 1423 C C . LYS A 1 185 ? -4.412 29.877 16.489 1.00 58.94 185 LYS A C 1
ATOM 1425 O O . LYS A 1 185 ? -3.464 30.469 15.984 1.00 58.94 185 LYS A O 1
ATOM 1430 N N . ARG A 1 186 ? -5.678 30.281 16.365 1.00 59.25 186 ARG A N 1
ATOM 1431 C CA . ARG A 1 186 ? -6.085 31.568 15.799 1.00 59.25 186 ARG A CA 1
ATOM 1432 C C . ARG A 1 186 ? -5.360 32.642 16.613 1.00 59.25 186 ARG A C 1
ATOM 1434 O O . ARG A 1 186 ? -5.649 32.797 17.796 1.00 59.25 186 ARG A O 1
ATOM 1441 N N . ALA A 1 187 ? -4.355 33.281 16.021 1.00 59.97 187 ALA A N 1
ATOM 1442 C CA . ALA A 1 187 ? -3.766 34.476 16.601 1.00 59.97 187 ALA A CA 1
ATOM 1443 C C . ALA A 1 187 ? -4.858 35.552 16.552 1.00 59.97 187 ALA A C 1
ATOM 1445 O O . ALA A 1 187 ? -5.413 35.816 15.484 1.00 59.97 187 ALA A O 1
ATOM 1446 N N . SER A 1 188 ? -5.256 36.037 17.724 1.00 66.44 188 SER A N 1
ATOM 1447 C CA . SER A 1 188 ? -6.082 37.233 17.899 1.00 66.44 188 SER A CA 1
ATOM 1448 C C . SER A 1 188 ? -5.180 38.364 18.347 1.00 66.44 188 SER A C 1
ATOM 1450 O O . SER A 1 188 ? -4.223 38.052 19.094 1.00 66.44 188 SER A O 1
#